Protein AF-A0A7S0UVD9-F1 (afdb_monomer_lite)

Structure (mmCIF, N/CA/C/O backbone):
data_AF-A0A7S0UVD9-F1
#
_entry.id   AF-A0A7S0UVD9-F1
#
loop_
_atom_site.group_PDB
_atom_site.id
_atom_site.type_symbol
_atom_site.label_atom_id
_atom_site.label_alt_id
_atom_site.label_comp_id
_atom_site.label_asym_id
_atom_site.label_entity_id
_atom_site.label_seq_id
_atom_site.pdbx_PDB_ins_code
_atom_site.Cartn_x
_atom_site.Cartn_y
_atom_site.Cartn_z
_atom_site.occupancy
_atom_site.B_iso_or_equiv
_atom_site.auth_seq_id
_atom_site.auth_comp_id
_atom_site.auth_asym_id
_atom_site.auth_atom_id
_atom_site.pdbx_PDB_model_num
ATOM 1 N N . ALA A 1 1 ? -5.650 -18.330 2.574 1.00 91.00 1 ALA A N 1
ATOM 2 C CA . ALA A 1 1 ? -5.291 -16.901 2.465 1.00 91.00 1 ALA A CA 1
ATOM 3 C C . ALA A 1 1 ? -5.110 -16.560 0.996 1.00 91.00 1 ALA A C 1
ATOM 5 O O . ALA A 1 1 ? -4.648 -17.423 0.257 1.00 91.00 1 ALA A O 1
ATOM 6 N N . VAL A 1 2 ? -5.459 -15.346 0.587 1.00 93.94 2 VAL A N 1
ATOM 7 C CA . VAL A 1 2 ? -5.236 -14.827 -0.768 1.00 93.94 2 VAL A CA 1
ATOM 8 C C . VAL A 1 2 ? -4.363 -13.585 -0.653 1.00 93.94 2 VAL A C 1
ATOM 10 O O . VAL A 1 2 ? -4.587 -12.762 0.230 1.00 93.94 2 VAL A O 1
ATOM 13 N N . LEU A 1 3 ? -3.360 -13.473 -1.521 1.00 93.88 3 LEU A N 1
ATOM 14 C CA . LEU A 1 3 ? -2.534 -12.278 -1.660 1.00 93.88 3 LEU A CA 1
ATOM 15 C C . LEU A 1 3 ? -2.757 -11.707 -3.058 1.00 93.88 3 LEU A C 1
ATOM 17 O O . LEU A 1 3 ? -2.472 -12.371 -4.053 1.00 93.88 3 LEU A O 1
ATOM 21 N N . TRP A 1 4 ? -3.272 -10.487 -3.112 1.00 92.00 4 TRP A N 1
ATOM 22 C CA . TRP A 1 4 ? -3.430 -9.695 -4.315 1.00 92.00 4 TRP A CA 1
ATOM 23 C C . TRP A 1 4 ? -2.193 -8.831 -4.545 1.00 92.00 4 TRP A C 1
ATOM 25 O O . TRP A 1 4 ? -1.740 -8.110 -3.651 1.00 92.00 4 TRP A O 1
ATOM 35 N N . LEU A 1 5 ? -1.667 -8.910 -5.764 1.00 90.44 5 LEU A N 1
ATOM 36 C CA . LEU A 1 5 ? -0.548 -8.113 -6.241 1.00 90.44 5 LEU A CA 1
ATOM 37 C C . LEU A 1 5 ? -0.987 -7.404 -7.512 1.00 90.44 5 LEU A C 1
ATOM 39 O O . LEU A 1 5 ? -1.393 -8.060 -8.473 1.00 90.44 5 LEU A O 1
ATOM 43 N N . ASP A 1 6 ? -0.873 -6.080 -7.526 1.00 87.56 6 ASP A N 1
ATOM 44 C CA . ASP A 1 6 ? -1.117 -5.308 -8.738 1.00 87.56 6 ASP A CA 1
ATOM 45 C C . ASP A 1 6 ? -0.198 -5.792 -9.870 1.00 87.56 6 ASP A C 1
ATOM 47 O O . ASP A 1 6 ? 0.966 -6.152 -9.669 1.00 87.56 6 ASP A O 1
ATOM 51 N N . CYS A 1 7 ? -0.709 -5.755 -11.098 1.00 85.81 7 CYS A N 1
ATOM 52 C CA . CYS A 1 7 ? 0.068 -5.988 -12.303 1.00 85.81 7 CYS A CA 1
ATOM 53 C C . CYS A 1 7 ? 1.268 -5.027 -12.403 1.00 85.81 7 CYS A C 1
ATOM 55 O O . CYS A 1 7 ? 2.267 -5.336 -13.044 1.00 85.81 7 CYS A O 1
ATOM 57 N N . GLY A 1 8 ? 1.252 -3.877 -11.739 1.00 86.62 8 GLY A N 1
ATOM 58 C CA . GLY A 1 8 ? 2.419 -3.016 -11.608 1.00 86.62 8 GLY A CA 1
ATOM 59 C C . GLY A 1 8 ? 3.567 -3.606 -10.781 1.00 86.62 8 GLY A C 1
ATOM 60 O O . GLY A 1 8 ? 4.662 -3.050 -10.835 1.00 86.62 8 GLY A O 1
ATOM 61 N N . ALA A 1 9 ? 3.375 -4.699 -10.039 1.00 88.75 9 ALA A N 1
ATOM 62 C CA . ALA A 1 9 ? 4.350 -5.253 -9.100 1.00 88.75 9 ALA A CA 1
ATOM 63 C C . ALA A 1 9 ? 5.194 -6.408 -9.679 1.00 88.75 9 ALA A C 1
ATOM 65 O O . ALA A 1 9 ? 4.782 -7.139 -10.579 1.00 88.75 9 ALA A O 1
ATOM 66 N N . GLU A 1 10 ? 6.408 -6.575 -9.155 1.00 89.38 10 GLU A N 1
ATOM 67 C CA . GLU A 1 10 ? 7.269 -7.742 -9.356 1.00 89.38 10 GLU A CA 1
ATOM 68 C C . GLU A 1 10 ? 7.724 -8.317 -8.018 1.00 89.38 10 GLU A C 1
ATOM 70 O O . GLU A 1 10 ? 8.054 -7.579 -7.087 1.00 89.38 10 GLU A O 1
ATOM 75 N N . LEU A 1 11 ? 7.788 -9.647 -7.943 1.00 91.81 11 LEU A N 1
ATOM 76 C CA . LEU A 1 11 ? 8.362 -10.345 -6.802 1.00 91.81 11 LEU A CA 1
ATOM 77 C C . LEU A 1 11 ? 9.894 -10.307 -6.877 1.00 91.81 11 LEU A C 1
ATOM 79 O O . LEU A 1 11 ? 10.486 -10.598 -7.917 1.00 91.81 11 LEU A O 1
ATOM 83 N N . ARG A 1 12 ? 10.536 -9.929 -5.771 1.00 92.44 12 ARG A N 1
ATOM 84 C CA . ARG A 1 12 ? 11.989 -9.728 -5.653 1.00 92.44 12 ARG A CA 1
ATOM 85 C C . ARG A 1 12 ? 12.632 -10.539 -4.533 1.00 92.44 12 ARG A C 1
ATOM 87 O O . ARG A 1 12 ? 13.853 -10.647 -4.521 1.00 92.44 12 ARG A O 1
ATOM 94 N N . ASN A 1 13 ? 11.853 -11.086 -3.606 1.00 94.38 13 ASN A N 1
ATOM 95 C CA . ASN A 1 13 ? 12.322 -11.985 -2.554 1.00 94.38 13 ASN A CA 1
ATOM 96 C C . ASN A 1 13 ? 11.159 -12.867 -2.059 1.00 94.38 13 ASN A C 1
ATOM 98 O O . ASN A 1 13 ? 10.033 -12.733 -2.532 1.00 94.38 13 ASN A O 1
ATOM 102 N N . SER A 1 14 ? 11.423 -13.774 -1.118 1.00 93.62 14 SER A N 1
ATOM 103 C CA . SER A 1 14 ? 10.407 -14.634 -0.502 1.00 93.62 14 SER A CA 1
ATOM 104 C C . SER A 1 14 ? 9.247 -13.844 0.126 1.00 93.62 14 SER A C 1
ATOM 106 O O . SER A 1 14 ? 9.455 -12.836 0.796 1.00 93.62 14 SER A O 1
ATOM 108 N N . LEU A 1 15 ? 8.021 -14.364 -0.018 1.00 93.31 15 LEU A N 1
ATOM 109 C CA . LEU A 1 15 ? 6.805 -13.836 0.618 1.00 93.31 15 LEU A CA 1
ATOM 110 C C . LEU A 1 15 ? 6.573 -14.372 2.039 1.00 93.31 15 LEU A C 1
ATOM 112 O O . LEU A 1 15 ? 5.499 -14.153 2.598 1.00 93.31 15 LEU A O 1
ATOM 116 N N . ASN A 1 16 ? 7.546 -15.064 2.641 1.00 94.31 16 ASN A N 1
ATOM 117 C CA . ASN A 1 16 ? 7.387 -15.668 3.969 1.00 94.31 16 ASN A CA 1
ATOM 118 C C . ASN A 1 16 ? 6.907 -14.657 5.018 1.00 94.31 16 ASN A C 1
ATOM 120 O O . ASN A 1 16 ? 5.992 -14.962 5.771 1.00 94.31 16 ASN A O 1
ATOM 124 N N . ARG A 1 17 ? 7.427 -13.422 5.008 1.00 91.38 17 ARG A N 1
ATOM 125 C CA . ARG A 1 17 ? 6.992 -12.383 5.953 1.00 91.38 17 ARG A CA 1
ATOM 126 C C . ARG A 1 17 ? 5.522 -11.991 5.766 1.00 91.38 17 ARG A C 1
ATOM 128 O O . ARG A 1 17 ? 4.796 -11.868 6.746 1.00 91.38 17 ARG A O 1
ATOM 135 N N . ALA A 1 18 ? 5.071 -11.828 4.520 1.00 91.94 18 ALA A N 1
ATOM 136 C CA . ALA A 1 18 ? 3.665 -11.548 4.223 1.00 91.94 18 ALA A CA 1
ATOM 137 C C . ALA A 1 18 ? 2.767 -12.730 4.621 1.00 91.94 18 ALA A C 1
ATOM 139 O O . ALA A 1 18 ? 1.697 -12.526 5.187 1.00 91.94 18 ALA A O 1
ATOM 140 N N . ARG A 1 19 ? 3.229 -13.967 4.392 1.00 94.12 19 ARG A N 1
ATOM 141 C CA . ARG A 1 19 ? 2.539 -15.186 4.831 1.00 94.12 19 ARG A CA 1
ATOM 142 C C . ARG A 1 19 ? 2.385 -15.231 6.352 1.00 94.12 19 ARG A C 1
ATOM 144 O O . ARG A 1 19 ? 1.276 -15.472 6.812 1.00 94.12 19 ARG A O 1
ATOM 151 N N . THR A 1 20 ? 3.449 -14.968 7.110 1.00 93.88 20 THR A N 1
ATOM 152 C CA . THR A 1 20 ? 3.398 -14.942 8.578 1.00 93.88 20 THR A CA 1
ATOM 153 C C . THR A 1 20 ? 2.405 -13.898 9.076 1.00 93.88 20 THR A C 1
ATOM 155 O O . THR A 1 20 ? 1.579 -14.214 9.921 1.00 93.88 20 THR A O 1
ATOM 158 N N . ILE A 1 21 ? 2.418 -12.684 8.513 1.00 93.19 21 ILE A N 1
ATOM 159 C CA . ILE A 1 21 ? 1.458 -11.633 8.887 1.00 93.19 21 ILE A CA 1
ATOM 160 C C . ILE A 1 21 ? 0.026 -12.045 8.562 1.00 93.19 21 ILE A C 1
ATOM 162 O O . ILE A 1 21 ? -0.862 -11.866 9.384 1.00 93.19 21 ILE A O 1
ATOM 166 N N . LEU A 1 22 ? -0.214 -12.641 7.394 1.00 94.81 22 LEU A N 1
ATOM 167 C CA . LEU A 1 22 ? -1.539 -13.156 7.062 1.00 94.81 22 LEU A CA 1
ATOM 168 C C . LEU A 1 22 ? -2.001 -14.215 8.063 1.00 94.81 22 LEU A C 1
ATOM 170 O O . LEU A 1 22 ? -3.152 -14.186 8.480 1.00 94.81 22 LEU A O 1
ATOM 174 N N . GLN A 1 23 ? -1.118 -15.128 8.465 1.00 94.94 23 GLN A N 1
ATOM 175 C CA . GLN A 1 23 ? -1.442 -16.179 9.429 1.00 94.94 23 GLN A CA 1
ATOM 176 C C . GLN A 1 23 ? -1.754 -15.628 10.824 1.00 94.94 23 GLN A C 1
ATOM 178 O O . GLN A 1 23 ? -2.626 -16.172 11.493 1.00 94.94 23 GLN A O 1
ATOM 183 N N . THR A 1 24 ? -1.074 -14.564 11.257 1.00 93.56 24 THR A N 1
ATOM 184 C CA . THR A 1 24 ? -1.234 -14.013 12.612 1.00 93.56 24 THR A CA 1
ATOM 185 C C . THR A 1 24 ? -2.287 -12.912 12.704 1.00 93.56 24 THR A C 1
ATOM 187 O O . THR A 1 24 ? -2.996 -12.831 13.700 1.00 93.56 24 THR A O 1
ATOM 190 N N . GLN A 1 25 ? -2.407 -12.066 11.682 1.00 93.25 25 GLN A N 1
ATOM 191 C CA . GLN A 1 25 ? -3.257 -10.868 11.691 1.00 93.25 25 GLN A CA 1
ATOM 192 C C . GLN A 1 25 ? -4.467 -10.981 10.756 1.00 93.25 25 GLN A C 1
ATOM 194 O O . GLN A 1 25 ? -5.356 -10.134 10.783 1.00 93.25 25 GLN A O 1
ATOM 199 N N . GLY A 1 26 ? -4.518 -12.001 9.896 1.00 94.75 26 GLY A N 1
ATOM 200 C CA . GLY A 1 26 ? -5.620 -12.207 8.956 1.00 94.75 26 GLY A CA 1
ATOM 201 C C . GLY A 1 26 ? -5.644 -11.242 7.764 1.00 94.75 26 GLY A C 1
ATOM 202 O O . GLY A 1 26 ? -6.487 -11.423 6.879 1.00 94.75 26 GLY A O 1
ATOM 203 N N . HIS A 1 27 ? -4.740 -10.255 7.723 1.00 95.88 27 HIS A N 1
ATOM 204 C CA . HIS A 1 27 ? -4.610 -9.271 6.649 1.00 95.88 27 HIS A CA 1
ATOM 205 C C . HIS A 1 27 ? -3.188 -8.698 6.541 1.00 95.88 27 HIS A C 1
ATOM 207 O O . HIS A 1 27 ? -2.466 -8.630 7.531 1.00 95.88 27 HIS A O 1
ATOM 213 N N . VAL A 1 28 ? -2.771 -8.298 5.335 1.00 94.62 28 VAL A N 1
ATOM 214 C CA . VAL A 1 28 ? -1.490 -7.616 5.087 1.00 94.62 28 VAL A CA 1
ATOM 215 C C . VAL A 1 28 ? -1.640 -6.549 4.008 1.00 94.62 28 VAL A C 1
ATOM 217 O O . VAL A 1 28 ? -2.266 -6.783 2.978 1.00 94.62 28 VAL A O 1
ATOM 220 N N . SER A 1 29 ? -1.007 -5.400 4.230 1.00 93.69 29 SER A N 1
ATOM 221 C CA . SER A 1 29 ? -0.913 -4.288 3.286 1.00 93.69 29 SER A CA 1
ATOM 222 C C . SER A 1 29 ? 0.429 -3.563 3.474 1.00 93.69 29 SER A C 1
ATOM 224 O O . SER A 1 29 ? 1.183 -3.882 4.397 1.00 93.69 29 SER A O 1
ATOM 226 N N . SER A 1 30 ? 0.763 -2.597 2.618 1.00 91.25 30 SER A N 1
ATOM 227 C CA . SER A 1 30 ? 1.967 -1.763 2.764 1.00 91.25 30 SER A CA 1
ATOM 228 C C . SER A 1 30 ? 1.654 -0.276 2.732 1.00 91.25 30 SER A C 1
ATOM 230 O O . SER A 1 30 ? 0.858 0.159 1.916 1.00 91.25 30 SER A O 1
ATOM 232 N N . ILE A 1 31 ? 2.356 0.512 3.534 1.00 90.31 31 ILE A N 1
ATOM 233 C CA . ILE A 1 31 ? 2.296 1.973 3.556 1.00 90.31 31 ILE A CA 1
ATOM 234 C C . ILE A 1 31 ? 2.742 2.565 2.209 1.00 90.31 31 ILE A C 1
ATOM 236 O O . ILE A 1 31 ? 3.729 2.129 1.612 1.00 90.31 31 ILE A O 1
ATOM 240 N N . GLN A 1 32 ? 2.050 3.611 1.772 1.00 84.50 32 GLN A N 1
ATOM 241 C CA . GLN A 1 32 ? 2.508 4.591 0.793 1.00 84.50 32 GLN A CA 1
ATOM 242 C C . GLN A 1 32 ? 2.854 5.908 1.492 1.00 84.50 32 GLN A C 1
ATOM 244 O O . GLN A 1 32 ? 2.441 6.169 2.613 1.00 84.50 32 GLN A O 1
ATOM 249 N N . SER A 1 33 ? 3.642 6.750 0.829 1.00 80.31 33 SER A N 1
ATOM 250 C CA . SER A 1 33 ? 4.186 7.978 1.422 1.00 80.31 33 SER A CA 1
ATOM 251 C C . SER A 1 33 ? 3.171 9.101 1.663 1.00 80.31 33 SER A C 1
ATOM 253 O O . SER A 1 33 ? 3.553 10.107 2.247 1.00 80.31 33 SER A O 1
ATOM 255 N N . LEU A 1 34 ? 1.942 8.975 1.162 1.00 88.31 34 LEU A N 1
ATOM 256 C CA . LEU A 1 34 ? 0.892 9.990 1.294 1.00 88.31 34 LEU A CA 1
ATOM 257 C C . LEU A 1 34 ? 0.014 9.694 2.511 1.00 88.31 34 LEU A C 1
ATOM 259 O O . LEU A 1 34 ? -0.087 8.538 2.925 1.00 88.31 34 LEU A O 1
ATOM 263 N N . ALA A 1 35 ? -0.621 10.718 3.068 1.00 92.31 35 ALA A N 1
ATOM 264 C CA . ALA A 1 35 ? -1.629 10.573 4.107 1.00 92.31 35 ALA A CA 1
ATOM 265 C C . ALA A 1 35 ? -3.030 10.427 3.494 1.00 92.31 35 ALA A C 1
ATOM 267 O O . ALA A 1 35 ? -3.295 10.914 2.395 1.00 92.31 35 ALA A O 1
ATOM 268 N N . VAL A 1 36 ? -3.955 9.779 4.206 1.00 92.56 36 VAL A N 1
ATOM 269 C CA . VAL A 1 36 ? -5.341 9.576 3.734 1.00 92.56 36 VAL A CA 1
ATOM 270 C C . VAL A 1 36 ? -6.025 10.908 3.383 1.00 92.56 36 VAL A C 1
ATOM 272 O O . VAL A 1 36 ? -6.760 10.987 2.396 1.00 92.56 36 VAL A O 1
ATOM 275 N N . GLY A 1 37 ? -5.750 11.957 4.163 1.00 91.94 37 GLY A N 1
ATOM 276 C CA . GLY A 1 37 ? -6.299 13.302 3.994 1.00 91.94 37 GLY A CA 1
ATOM 277 C C . GLY A 1 37 ? -5.701 14.116 2.844 1.00 91.94 37 GLY A C 1
ATOM 278 O O . GLY A 1 37 ? -6.301 15.116 2.459 1.00 91.94 37 GLY A O 1
ATOM 279 N N . ASP A 1 38 ? -4.585 13.684 2.244 1.00 90.69 38 ASP A N 1
ATOM 280 C CA . ASP A 1 38 ? -3.948 14.399 1.123 1.00 90.69 38 ASP A CA 1
ATOM 281 C C . ASP A 1 38 ? -4.800 14.362 -0.160 1.00 90.69 38 ASP A C 1
ATOM 283 O O . ASP A 1 38 ? -4.520 15.063 -1.135 1.00 90.69 38 ASP A O 1
ATOM 287 N N . HIS A 1 39 ? -5.857 13.544 -0.171 1.00 87.44 39 HIS A N 1
ATOM 288 C CA . HIS A 1 39 ? -6.761 13.373 -1.299 1.00 87.44 39 HIS A CA 1
ATOM 289 C C . HIS A 1 39 ? -8.141 13.961 -0.969 1.00 87.44 39 HIS A C 1
ATOM 291 O O . HIS A 1 39 ? -8.927 13.325 -0.261 1.00 87.44 39 HIS A O 1
ATOM 297 N N . PRO A 1 40 ? -8.497 15.143 -1.511 1.00 87.19 40 PRO A N 1
ATOM 298 C CA . PRO A 1 40 ? -9.730 15.847 -1.140 1.00 87.19 40 PRO A CA 1
ATOM 299 C C . PRO A 1 40 ? -10.999 15.041 -1.458 1.00 87.19 40 PRO A C 1
ATOM 301 O O . PRO A 1 40 ? -12.012 15.143 -0.764 1.00 87.19 40 PRO A O 1
ATOM 304 N N . PHE A 1 41 ? -10.938 14.181 -2.476 1.00 89.12 41 PHE A N 1
ATOM 305 C CA . PHE A 1 41 ? -12.038 13.296 -2.849 1.00 89.12 41 PHE A CA 1
ATOM 306 C C . PHE A 1 41 ? -12.279 12.164 -1.846 1.00 89.12 41 PHE A C 1
ATOM 308 O O . PHE A 1 41 ? -13.404 11.674 -1.754 1.00 89.12 41 PHE A O 1
ATOM 315 N N . THR A 1 42 ? -11.274 11.793 -1.046 1.00 91.69 42 THR A N 1
ATOM 316 C CA . THR A 1 42 ? -11.442 10.804 0.023 1.00 91.69 42 THR A CA 1
ATOM 317 C C . THR A 1 42 ? -12.413 11.321 1.078 1.00 91.69 42 THR A C 1
ATOM 319 O O . THR A 1 42 ? -13.388 10.635 1.377 1.00 91.69 42 THR A O 1
ATOM 322 N N . LYS A 1 43 ? -12.209 12.550 1.577 1.00 92.69 43 LYS A N 1
ATOM 323 C CA . LYS A 1 43 ? -13.126 13.169 2.547 1.00 92.69 43 LYS A CA 1
ATOM 324 C C . LYS A 1 43 ? -14.521 13.347 1.956 1.00 92.69 43 LYS A C 1
ATOM 326 O O . LYS A 1 43 ? -15.510 13.000 2.582 1.00 92.69 43 LYS A O 1
ATOM 331 N N . LYS A 1 44 ? -14.597 13.877 0.732 1.00 91.44 44 LYS A N 1
ATOM 332 C CA . LYS A 1 44 ? -15.873 14.264 0.119 1.00 91.44 44 LYS A CA 1
ATOM 333 C C . LYS A 1 44 ? -16.760 13.077 -0.266 1.00 91.44 44 LYS A C 1
ATOM 335 O O . LYS A 1 44 ? -17.976 13.187 -0.166 1.00 91.44 44 LYS A O 1
ATOM 340 N N . TYR A 1 45 ? -16.174 11.982 -0.750 1.00 90.94 45 TYR A N 1
ATOM 341 C CA . TYR A 1 45 ? -16.942 10.890 -1.358 1.00 90.94 45 TYR A CA 1
ATOM 342 C C . TYR A 1 45 ? -16.728 9.540 -0.675 1.00 90.94 45 TYR A C 1
ATOM 344 O O . TYR A 1 45 ? -17.685 8.790 -0.515 1.00 90.94 45 TYR A O 1
ATOM 352 N N . MET A 1 46 ? -15.500 9.221 -0.262 1.00 92.81 46 MET A N 1
ATOM 353 C CA . MET A 1 46 ? -15.178 7.882 0.246 1.00 92.81 46 MET A CA 1
ATOM 354 C C . MET A 1 46 ? -15.543 7.723 1.726 1.00 92.81 46 MET A C 1
ATOM 356 O O . MET A 1 46 ? -16.151 6.723 2.087 1.00 92.81 46 MET A O 1
ATOM 360 N N . ALA A 1 47 ? -15.236 8.709 2.575 1.00 95.06 47 ALA A N 1
ATOM 361 C CA . ALA A 1 47 ? -15.596 8.669 3.995 1.00 95.06 47 ALA A CA 1
ATOM 362 C C . ALA A 1 47 ? -17.121 8.558 4.225 1.00 95.06 47 ALA A C 1
ATOM 364 O O . ALA A 1 47 ? -17.532 7.627 4.923 1.00 95.06 47 ALA A O 1
ATOM 365 N N . PRO A 1 48 ? -17.979 9.368 3.565 1.00 94.75 48 PRO A N 1
ATOM 366 C CA . PRO A 1 48 ? -19.430 9.206 3.664 1.00 94.75 48 PRO A CA 1
ATOM 367 C C . PRO A 1 48 ? -19.921 7.840 3.175 1.00 94.75 48 PRO A C 1
ATOM 369 O O . PRO A 1 48 ? -20.828 7.262 3.771 1.00 94.75 48 PRO A O 1
ATOM 372 N N . PHE A 1 49 ? -19.304 7.287 2.123 1.00 93.62 49 PHE A N 1
ATOM 373 C CA . PHE A 1 49 ? -19.681 5.982 1.575 1.00 93.62 49 PHE A CA 1
ATOM 374 C C . PHE A 1 49 ? -19.519 4.840 2.590 1.00 93.62 49 PHE A C 1
ATOM 376 O O . PHE A 1 49 ? -20.359 3.935 2.647 1.00 93.62 49 PHE A O 1
ATOM 383 N N . VAL A 1 50 ? -18.458 4.887 3.401 1.00 95.44 50 VAL A N 1
ATOM 384 C CA . VAL A 1 50 ? -18.208 3.923 4.486 1.00 95.44 50 VAL A CA 1
ATOM 385 C C . VAL A 1 50 ? -18.719 4.397 5.848 1.00 95.44 50 VAL A C 1
ATOM 387 O O . VAL A 1 50 ? -18.409 3.784 6.864 1.00 95.44 50 VAL A O 1
ATOM 390 N N . LYS A 1 51 ? -19.540 5.455 5.877 1.00 96.81 51 LYS A N 1
ATOM 391 C CA . LYS A 1 51 ? -20.174 5.995 7.091 1.00 96.81 51 LYS A CA 1
ATOM 392 C C . LYS A 1 51 ? -19.175 6.444 8.168 1.00 96.81 51 LYS A C 1
ATOM 394 O O . LYS A 1 51 ? -19.462 6.340 9.356 1.00 96.81 51 LYS A O 1
ATOM 399 N N . ILE A 1 52 ? -18.018 6.952 7.751 1.00 97.31 52 ILE A N 1
ATOM 400 C CA . ILE A 1 52 ? -17.069 7.626 8.641 1.00 97.31 52 ILE A CA 1
ATOM 401 C C . ILE A 1 52 ? -17.506 9.086 8.779 1.00 97.31 52 ILE A C 1
ATOM 403 O O . ILE A 1 52 ? -17.645 9.785 7.773 1.00 97.31 52 ILE A O 1
ATOM 407 N N . ASP A 1 53 ? -17.739 9.527 10.015 1.00 97.56 53 ASP A N 1
ATOM 408 C CA . ASP A 1 53 ? -18.066 10.921 10.320 1.00 97.56 53 ASP A CA 1
ATOM 409 C C . ASP A 1 53 ? -16.836 11.843 10.231 1.00 97.56 53 ASP A C 1
ATOM 411 O O . ASP A 1 53 ? -15.697 11.392 10.093 1.00 97.56 53 ASP A O 1
ATOM 415 N N . ASP A 1 54 ? -17.063 13.156 10.291 1.00 97.06 54 ASP A N 1
ATOM 416 C CA . ASP A 1 54 ? -15.989 14.144 10.165 1.00 97.06 54 ASP A CA 1
ATOM 417 C C . ASP A 1 54 ? -14.953 14.040 11.291 1.00 97.06 54 ASP A C 1
ATOM 419 O O . ASP A 1 54 ? -13.760 14.199 11.037 1.00 97.06 54 ASP A O 1
ATOM 423 N N . GLN A 1 55 ? -15.372 13.756 12.526 1.00 97.56 55 GLN A N 1
ATOM 424 C CA . GLN A 1 55 ? -14.459 13.677 13.667 1.00 97.56 55 GLN A CA 1
ATOM 425 C C . GLN A 1 55 ? -13.504 12.487 13.518 1.00 97.56 55 GLN A C 1
ATOM 427 O O . GLN A 1 55 ? -12.290 12.618 13.700 1.00 97.56 55 GLN A O 1
ATOM 432 N N . GLU A 1 56 ? -14.050 11.334 13.150 1.00 97.62 56 GLU A N 1
ATOM 433 C CA . GLU A 1 56 ? -13.301 10.118 12.875 1.00 97.62 56 GLU A CA 1
ATOM 434 C C . GLU A 1 56 ? -12.432 10.274 11.622 1.00 97.62 56 GLU A C 1
ATOM 436 O O . GLU A 1 56 ? -11.275 9.840 11.602 1.00 97.62 56 GLU A O 1
ATOM 441 N N . PHE A 1 57 ? -12.933 10.960 10.591 1.00 97.50 57 PHE A N 1
ATOM 442 C CA . PHE A 1 57 ? -12.130 11.271 9.417 1.00 97.50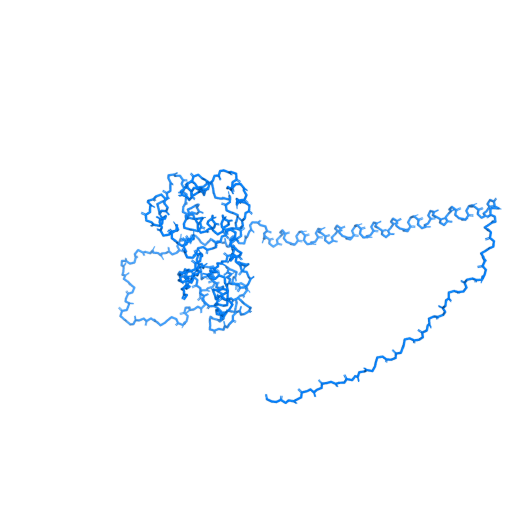 57 PHE A CA 1
ATOM 443 C C . PHE A 1 57 ? -10.911 12.117 9.782 1.00 97.50 57 PHE A C 1
ATOM 445 O O . PHE A 1 57 ? -9.813 11.774 9.361 1.00 97.50 57 PHE A O 1
ATOM 452 N N . GLU A 1 58 ? -11.049 13.175 10.586 1.00 97.38 58 GLU A N 1
ATOM 453 C CA . GLU A 1 58 ? -9.909 14.013 10.991 1.00 97.38 58 GLU A CA 1
ATOM 454 C C . GLU A 1 58 ? -8.849 13.229 11.785 1.00 97.38 58 GLU A C 1
ATOM 456 O O . GLU A 1 58 ? -7.647 13.506 11.675 1.00 97.38 58 GLU A O 1
ATOM 461 N N . ARG A 1 59 ? -9.263 12.202 12.542 1.00 96.75 59 ARG A N 1
ATOM 462 C CA . ARG A 1 59 ? -8.340 11.258 13.193 1.00 96.75 59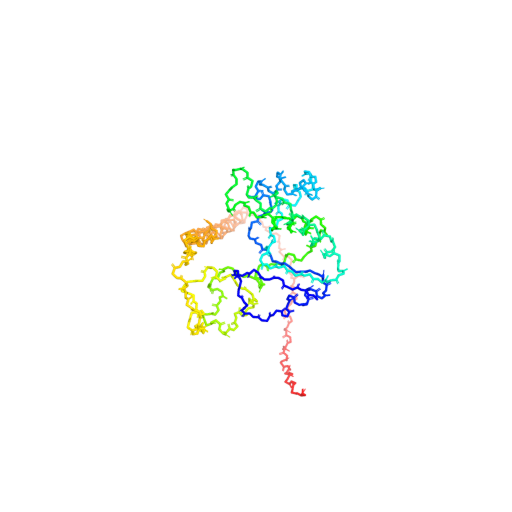 ARG A CA 1
ATOM 463 C C . ARG A 1 59 ? -7.572 10.432 12.159 1.00 96.75 59 ARG A C 1
ATOM 465 O O . ARG A 1 59 ? -6.351 10.310 12.259 1.00 96.75 59 ARG A O 1
ATOM 472 N N . ILE A 1 60 ? -8.272 9.875 11.171 1.00 96.69 60 ILE A N 1
ATOM 473 C CA . ILE A 1 60 ? -7.701 8.990 10.143 1.00 96.69 60 ILE A CA 1
ATOM 474 C C . ILE A 1 60 ? -6.919 9.767 9.074 1.00 96.69 60 ILE A C 1
ATOM 476 O O . ILE A 1 60 ? -5.971 9.237 8.501 1.00 96.69 60 ILE A O 1
ATOM 480 N N . ALA A 1 61 ? -7.267 11.024 8.807 1.00 96.06 61 ALA A N 1
ATOM 481 C CA . ALA A 1 61 ? -6.721 11.835 7.722 1.00 96.06 61 ALA A CA 1
ATOM 482 C C . ALA A 1 61 ? -5.194 11.974 7.793 1.00 96.06 61 ALA A C 1
ATOM 484 O O . ALA A 1 61 ? -4.534 12.064 6.760 1.00 96.06 61 ALA A O 1
ATOM 485 N N . LYS A 1 62 ? -4.633 11.947 9.008 1.00 94.56 62 LYS A N 1
ATOM 486 C CA . LYS A 1 62 ? -3.188 12.031 9.271 1.00 94.56 62 LYS A CA 1
ATOM 487 C C . LYS A 1 62 ? -2.467 10.686 9.149 1.00 94.56 62 LYS A C 1
ATOM 489 O O . LYS A 1 62 ? -1.238 10.651 9.149 1.00 94.56 62 LYS A O 1
ATOM 494 N N . SER A 1 63 ? -3.207 9.585 9.066 1.00 94.56 63 SER A N 1
ATOM 495 C CA . SER A 1 63 ? -2.643 8.248 8.921 1.00 94.56 63 SER A CA 1
ATOM 496 C C . SER A 1 63 ? -2.111 8.017 7.506 1.00 94.56 63 SER A C 1
ATOM 498 O O . SER A 1 63 ? -2.635 8.584 6.542 1.00 94.56 63 SER A O 1
ATOM 500 N N . PRO A 1 64 ? -1.089 7.160 7.344 1.00 92.81 64 PRO A N 1
ATOM 501 C CA . PRO A 1 64 ? -0.559 6.836 6.028 1.00 92.81 64 PRO A CA 1
ATOM 502 C C . PRO A 1 64 ? -1.589 6.100 5.169 1.00 92.81 64 PRO A C 1
ATOM 504 O O . PRO A 1 64 ? -2.334 5.246 5.655 1.00 92.81 64 PRO A O 1
ATOM 507 N N . LEU A 1 65 ? -1.570 6.364 3.868 1.00 91.88 65 LEU A N 1
ATOM 508 C CA . LEU A 1 65 ? -2.282 5.566 2.881 1.00 91.88 65 LEU A CA 1
ATOM 509 C C . LEU A 1 65 ? -1.679 4.168 2.792 1.00 91.88 65 LEU A C 1
ATOM 511 O O . LEU A 1 65 ? -0.464 3.983 2.811 1.00 91.88 65 LEU A O 1
ATOM 515 N N . CYS A 1 66 ? -2.542 3.179 2.638 1.00 92.00 66 CYS A N 1
ATOM 516 C CA . CYS A 1 66 ? -2.177 1.786 2.471 1.00 92.00 66 CYS A CA 1
ATOM 517 C C . CYS A 1 66 ? -2.307 1.421 0.988 1.00 92.00 66 CYS A C 1
ATOM 519 O O . CYS A 1 66 ? -3.332 1.681 0.375 1.00 92.00 66 CYS A O 1
ATOM 521 N N . ALA A 1 67 ? -1.263 0.862 0.384 1.00 87.06 67 ALA A N 1
ATOM 522 C CA . ALA A 1 67 ? -1.154 0.608 -1.047 1.00 87.06 67 ALA A CA 1
ATOM 523 C C . ALA A 1 67 ? -2.179 -0.426 -1.525 1.00 87.06 67 ALA A C 1
ATOM 525 O O . ALA A 1 67 ? -2.085 -1.594 -1.158 1.00 87.06 67 ALA A O 1
ATOM 526 N N . GLY A 1 68 ? -3.074 -0.052 -2.441 1.00 84.31 68 GLY A N 1
ATOM 527 C CA . GLY A 1 68 ? -4.043 -0.989 -3.029 1.00 84.31 68 GLY A CA 1
ATOM 528 C C . GLY A 1 68 ? -3.369 -2.099 -3.845 1.00 84.31 68 GLY A C 1
ATOM 529 O O . GLY A 1 68 ? -3.881 -3.207 -3.957 1.00 84.31 68 GLY A O 1
ATOM 530 N N . GLY A 1 69 ? -2.157 -1.840 -4.348 1.00 83.50 69 GLY A N 1
ATOM 531 C CA . GLY A 1 69 ? -1.399 -2.809 -5.139 1.00 83.50 69 GLY A CA 1
ATOM 532 C C . GLY A 1 69 ? -0.763 -3.963 -4.360 1.00 83.50 69 GLY A C 1
ATOM 533 O O . GLY A 1 69 ? -0.173 -4.847 -4.982 1.00 83.50 69 GLY A O 1
ATOM 534 N N . LEU A 1 70 ? -0.867 -3.969 -3.030 1.00 89.44 70 LEU A N 1
ATOM 535 C CA . LEU A 1 70 ? -0.495 -5.094 -2.180 1.00 89.44 70 LEU A CA 1
ATOM 536 C C . LEU A 1 70 ? -1.538 -5.232 -1.076 1.00 89.44 70 LEU A C 1
ATOM 538 O O . LEU A 1 70 ? -1.510 -4.486 -0.102 1.00 89.44 70 LEU A O 1
ATOM 542 N N . GLN A 1 71 ? -2.431 -6.200 -1.229 1.00 93.44 71 GLN A N 1
ATOM 543 C CA . GLN A 1 71 ? -3.483 -6.490 -0.259 1.00 93.44 71 GLN A CA 1
ATOM 544 C C . GLN A 1 71 ? -3.560 -7.995 -0.066 1.00 93.44 71 GLN A C 1
ATOM 546 O O . GLN A 1 71 ? -3.475 -8.747 -1.032 1.00 93.44 71 GLN A O 1
ATOM 551 N N . GLY A 1 72 ? -3.729 -8.480 1.154 1.00 95.25 72 GLY A N 1
ATOM 552 C CA . GLY A 1 72 ? -3.936 -9.905 1.377 1.00 95.25 72 GLY A CA 1
ATOM 553 C C . GLY A 1 72 ? -4.907 -10.155 2.504 1.00 95.25 72 GLY A C 1
ATOM 554 O O . GLY A 1 72 ? -4.856 -9.459 3.506 1.00 95.25 72 GLY A O 1
ATOM 555 N N . PHE A 1 73 ? -5.739 -11.182 2.361 1.00 96.62 73 PHE A N 1
ATOM 556 C CA . PHE A 1 73 ? -6.797 -11.517 3.310 1.00 96.62 73 PHE A CA 1
ATOM 557 C C . PHE A 1 73 ? -6.845 -13.020 3.592 1.00 96.62 73 PHE A C 1
ATOM 559 O O . PHE A 1 73 ? -6.584 -13.869 2.728 1.00 96.62 73 PHE A O 1
ATOM 566 N N . VAL A 1 74 ? -7.197 -13.373 4.824 1.00 97.31 74 VAL A N 1
ATOM 567 C CA . VAL A 1 74 ? -7.546 -14.741 5.215 1.00 97.31 74 VAL A CA 1
ATOM 568 C C . VAL A 1 74 ? -9.060 -14.879 5.249 1.00 97.31 74 VAL A C 1
ATOM 570 O O . VAL A 1 74 ? -9.732 -14.127 5.945 1.00 97.31 74 VAL A O 1
ATOM 573 N N . LYS A 1 75 ? -9.584 -15.872 4.527 1.00 96.56 75 LYS A N 1
ATOM 574 C CA . LYS A 1 75 ? -11.012 -16.192 4.527 1.00 96.56 75 LYS A CA 1
ATOM 575 C C . LYS A 1 75 ? -11.511 -16.461 5.951 1.00 96.56 75 LYS A C 1
ATOM 577 O O . LYS A 1 75 ? -10.886 -17.220 6.687 1.00 96.56 75 LYS A O 1
ATOM 582 N N . GLY A 1 76 ? -12.634 -15.861 6.310 1.00 96.19 76 GLY A N 1
ATOM 583 C CA . GLY A 1 76 ? -13.268 -15.891 7.622 1.00 96.19 76 GLY A CA 1
ATOM 584 C C . GLY A 1 76 ? -12.731 -14.866 8.626 1.00 96.19 76 GLY A C 1
ATOM 585 O O . GLY A 1 76 ? -13.340 -14.724 9.690 1.00 96.19 76 GLY A O 1
ATOM 586 N N . SER A 1 77 ? -11.636 -14.156 8.326 1.00 96.56 77 SER A N 1
ATOM 587 C CA . SER A 1 77 ? -11.019 -13.216 9.270 1.00 96.56 77 SER A CA 1
ATOM 588 C C . SER A 1 77 ? -11.861 -11.954 9.467 1.00 96.56 77 SER A C 1
ATOM 590 O O . SER A 1 77 ? -12.667 -11.574 8.615 1.00 96.56 77 SER A O 1
ATOM 592 N N . SER A 1 78 ? -11.651 -11.258 10.588 1.00 96.44 78 SER A N 1
ATOM 593 C CA . SER A 1 78 ? -12.289 -9.958 10.828 1.00 96.44 78 SER A CA 1
ATOM 594 C C . SER A 1 78 ? -11.920 -8.942 9.750 1.00 96.44 78 SER A C 1
ATOM 596 O O . SER A 1 78 ? -12.768 -8.163 9.340 1.00 96.44 78 SER A O 1
ATOM 598 N N . ALA A 1 79 ? -10.686 -8.979 9.244 1.00 95.38 79 ALA A N 1
ATOM 599 C CA . ALA A 1 79 ? -10.249 -8.075 8.188 1.00 95.38 79 ALA A CA 1
ATOM 600 C C . ALA A 1 79 ? -10.972 -8.335 6.859 1.00 95.38 79 ALA A C 1
ATOM 602 O O . ALA A 1 79 ? -11.355 -7.388 6.182 1.00 95.38 79 ALA A O 1
ATOM 603 N N . GLU A 1 80 ? -11.215 -9.596 6.488 1.00 96.06 80 GLU A N 1
ATOM 604 C CA . GLU A 1 80 ? -12.043 -9.899 5.312 1.00 96.06 80 GLU A CA 1
ATOM 605 C C . GLU A 1 80 ? -13.454 -9.312 5.483 1.00 96.06 80 GLU A C 1
ATOM 607 O O . GLU A 1 80 ? -13.954 -8.608 4.608 1.00 96.06 80 GLU A O 1
ATOM 612 N N . LYS A 1 81 ? -14.071 -9.546 6.646 1.00 96.31 81 LYS A N 1
ATOM 613 C CA . LYS A 1 81 ? -15.453 -9.129 6.911 1.00 96.31 81 LYS A CA 1
ATOM 614 C C . LYS A 1 81 ? -15.628 -7.616 6.995 1.00 96.31 81 LYS A C 1
ATOM 616 O O . LYS A 1 81 ? -16.626 -7.108 6.498 1.00 96.31 81 LYS A O 1
ATOM 621 N N . LEU A 1 82 ? -14.691 -6.930 7.647 1.00 96.38 82 LEU A N 1
ATOM 622 C CA . LEU A 1 82 ? -14.785 -5.504 7.962 1.00 96.38 82 LEU A CA 1
ATOM 623 C C . LEU A 1 82 ? -14.145 -4.610 6.897 1.00 96.38 82 LEU A C 1
ATOM 625 O O . LEU A 1 82 ? -14.560 -3.473 6.746 1.00 96.38 82 LEU A O 1
ATOM 629 N N . ILE A 1 83 ? -13.138 -5.093 6.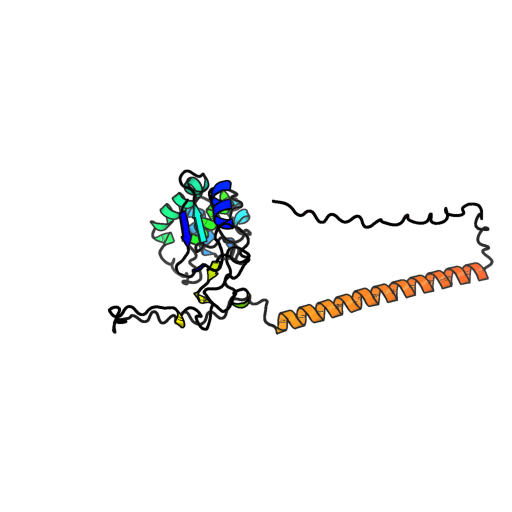161 1.00 95.38 83 ILE A N 1
ATOM 630 C CA . ILE A 1 83 ? -12.437 -4.290 5.147 1.00 95.38 83 ILE A CA 1
ATOM 631 C C . ILE A 1 83 ? -12.830 -4.753 3.748 1.00 95.38 83 ILE A C 1
ATOM 633 O O . ILE A 1 83 ? -13.360 -3.965 2.967 1.00 95.38 83 ILE A O 1
ATOM 637 N N . LEU A 1 84 ? -12.566 -6.022 3.409 1.00 94.44 84 LEU A N 1
ATOM 638 C CA . LEU A 1 84 ? -12.694 -6.485 2.024 1.00 94.44 84 LEU A CA 1
ATOM 639 C C . LEU A 1 84 ? -14.138 -6.391 1.522 1.00 94.44 84 LEU A C 1
ATOM 641 O O . LEU A 1 84 ? -14.348 -5.951 0.397 1.00 94.44 84 LEU A O 1
ATOM 645 N N . ASN A 1 85 ? -15.127 -6.737 2.347 1.00 94.12 85 ASN A N 1
ATOM 646 C CA . ASN A 1 85 ? -16.535 -6.639 1.954 1.00 94.12 85 ASN A CA 1
ATOM 647 C C . ASN A 1 85 ? -16.960 -5.204 1.611 1.00 94.12 85 ASN A C 1
ATOM 649 O O . ASN A 1 85 ? -17.645 -4.998 0.611 1.00 94.12 85 ASN A O 1
ATOM 653 N N . GLU A 1 86 ? -16.525 -4.210 2.389 1.00 94.25 86 GLU A N 1
ATOM 654 C CA . GLU A 1 86 ? -16.840 -2.802 2.117 1.00 94.25 86 GLU A CA 1
ATOM 655 C C . GLU A 1 86 ? -16.140 -2.295 0.855 1.00 94.25 86 GLU A C 1
ATOM 657 O O . GLU A 1 86 ? -16.729 -1.560 0.061 1.00 94.25 86 GLU A O 1
ATOM 662 N N . VAL A 1 87 ? -14.906 -2.743 0.617 1.00 93.25 87 VAL A N 1
ATOM 663 C CA . VAL A 1 87 ? -14.180 -2.412 -0.613 1.00 93.25 87 VAL A CA 1
ATOM 664 C C . VAL A 1 87 ? -14.853 -3.043 -1.828 1.00 93.25 87 VAL A C 1
ATOM 666 O O . VAL A 1 87 ? -15.039 -2.365 -2.835 1.00 93.25 87 VAL A O 1
ATOM 669 N N . VAL A 1 88 ? -15.265 -4.311 -1.735 1.00 93.38 88 VAL A N 1
ATOM 670 C CA . VAL A 1 88 ? -16.017 -4.987 -2.800 1.00 93.38 88 VAL A CA 1
ATOM 671 C C . VAL A 1 88 ? -17.332 -4.257 -3.054 1.00 93.38 88 VAL A C 1
ATOM 673 O O . VAL A 1 88 ? -17.644 -3.978 -4.209 1.00 93.38 88 VAL A O 1
ATOM 676 N N . ARG A 1 89 ? -18.061 -3.862 -2.004 1.00 94.31 89 ARG A N 1
ATOM 677 C CA . ARG A 1 89 ? -19.282 -3.058 -2.134 1.00 94.31 89 ARG A CA 1
ATOM 678 C C . ARG A 1 89 ? -19.013 -1.749 -2.878 1.00 94.31 89 ARG A C 1
ATOM 680 O O . ARG A 1 89 ? -19.731 -1.446 -3.820 1.00 94.31 89 ARG A O 1
ATOM 687 N N . CYS A 1 90 ? -17.955 -1.018 -2.521 1.00 91.81 90 CYS A N 1
ATOM 688 C CA . CYS A 1 90 ? -17.555 0.193 -3.245 1.00 91.81 90 CYS A CA 1
ATOM 689 C C . CYS A 1 90 ? -17.203 -0.114 -4.702 1.00 91.81 90 CYS A C 1
ATOM 691 O O . CYS A 1 90 ? -17.645 0.585 -5.599 1.00 91.81 90 CYS A O 1
ATOM 693 N N . SER A 1 91 ? -16.473 -1.197 -4.978 1.00 90.62 91 SER A N 1
ATOM 694 C CA . SER A 1 91 ? -16.048 -1.555 -6.340 1.00 90.62 91 SER A CA 1
ATOM 695 C C . SER A 1 91 ? -17.193 -1.864 -7.312 1.00 90.62 91 SER A C 1
ATOM 697 O O . SER A 1 91 ? -16.944 -1.998 -8.506 1.00 90.62 91 SER A O 1
ATOM 699 N N . LEU A 1 92 ? -18.427 -1.985 -6.814 1.00 92.56 92 LEU A N 1
ATOM 700 C CA . LEU A 1 92 ? -19.643 -2.161 -7.608 1.00 92.56 92 LEU A CA 1
ATOM 701 C C . LEU A 1 92 ? -20.410 -0.845 -7.826 1.00 92.56 92 LEU A C 1
ATOM 703 O O . LEU A 1 92 ? -21.364 -0.813 -8.598 1.00 92.56 92 LEU A O 1
ATOM 707 N N . GLU A 1 93 ? -19.993 0.238 -7.174 1.00 91.38 93 GLU A N 1
ATOM 708 C CA . GLU A 1 93 ? -20.686 1.522 -7.162 1.00 91.38 93 GLU A CA 1
ATOM 709 C C . GLU A 1 93 ? -20.002 2.522 -8.105 1.00 91.38 93 GLU A C 1
ATOM 711 O O . GLU A 1 93 ? -18.791 2.748 -7.996 1.00 91.38 93 GLU A O 1
ATOM 716 N N . PRO A 1 94 ? -20.742 3.195 -9.010 1.00 87.44 94 PRO A N 1
ATOM 717 C CA . PRO A 1 94 ? -20.149 4.097 -9.999 1.00 87.44 94 PRO A CA 1
ATOM 718 C C . PRO A 1 94 ? -19.254 5.183 -9.395 1.00 87.44 94 PRO A C 1
ATOM 720 O O . PRO A 1 94 ? -18.213 5.502 -9.964 1.00 87.44 94 PRO A O 1
ATOM 723 N N . MET A 1 95 ? -19.612 5.711 -8.221 1.00 84.88 95 MET A N 1
ATOM 724 C CA . MET A 1 95 ? -18.836 6.750 -7.531 1.00 84.88 95 MET A CA 1
ATOM 725 C C . MET A 1 95 ? -17.439 6.301 -7.077 1.00 84.88 95 MET A C 1
ATOM 727 O O . MET A 1 95 ? -16.589 7.151 -6.820 1.00 84.88 95 MET A O 1
ATOM 731 N N . CYS A 1 96 ? -17.202 4.992 -6.963 1.00 83.94 96 CYS A N 1
ATOM 732 C CA . CYS A 1 96 ? -15.915 4.419 -6.570 1.00 83.94 96 CYS A CA 1
ATOM 733 C C . CYS A 1 96 ? -15.075 3.948 -7.766 1.00 83.94 96 CYS A C 1
ATOM 735 O O . CYS A 1 96 ? -13.911 3.595 -7.596 1.00 83.94 96 CYS A O 1
ATOM 737 N N . ILE A 1 97 ? -15.658 3.878 -8.964 1.00 82.44 97 ILE A N 1
ATOM 738 C CA . ILE A 1 97 ? -14.999 3.339 -10.164 1.00 82.44 97 ILE A CA 1
ATOM 739 C C . ILE A 1 97 ? -14.733 4.462 -11.167 1.00 82.44 97 ILE A C 1
ATOM 741 O O . ILE A 1 97 ? -13.703 4.480 -11.842 1.00 82.44 97 ILE A O 1
ATOM 745 N N . LEU A 1 98 ? -15.669 5.403 -11.279 1.00 80.25 98 LEU A N 1
ATOM 746 C CA . LEU A 1 98 ? -15.606 6.488 -12.241 1.00 80.25 98 LEU A CA 1
ATOM 747 C C . LEU A 1 98 ? -14.916 7.708 -11.627 1.00 80.25 98 LEU A C 1
ATOM 749 O O . LEU A 1 98 ? -15.168 8.044 -10.467 1.00 80.25 98 LEU A O 1
ATOM 753 N N . PRO A 1 99 ? -14.073 8.418 -12.397 1.00 75.94 99 PRO A N 1
ATOM 754 C CA . PRO A 1 99 ? -13.554 9.698 -11.955 1.00 75.94 99 PRO A CA 1
ATOM 755 C C . PRO A 1 99 ? -14.723 10.642 -11.676 1.00 75.94 99 PRO A C 1
ATOM 757 O O . PRO A 1 99 ? -15.579 10.877 -12.531 1.00 75.94 99 PRO A O 1
ATOM 760 N N . VAL A 1 100 ? -14.759 11.182 -10.462 1.00 80.12 100 VAL A N 1
ATOM 761 C CA . VAL A 1 100 ? -15.728 12.214 -10.097 1.00 80.12 100 VAL A CA 1
ATOM 762 C C . VAL A 1 100 ? -15.474 13.472 -10.937 1.00 80.12 100 VAL A C 1
ATOM 764 O O . VAL A 1 100 ? -14.321 13.747 -11.284 1.00 80.12 100 VAL A O 1
ATOM 767 N N . PRO A 1 101 ? -16.510 14.263 -11.273 1.00 81.06 101 PRO A N 1
ATOM 768 C CA . PRO A 1 101 ? -16.326 15.489 -12.041 1.00 81.06 101 PRO A CA 1
ATOM 769 C C . PRO A 1 101 ? -15.266 16.399 -11.407 1.00 81.06 101 PRO A C 1
ATOM 771 O O . PRO A 1 101 ? -15.349 16.737 -10.225 1.00 81.06 101 PRO A O 1
ATOM 774 N N . GLY A 1 102 ? -14.257 16.767 -12.199 1.00 79.88 102 GLY A N 1
ATOM 775 C CA . GLY A 1 102 ? -13.125 17.588 -11.759 1.00 79.88 102 GLY A CA 1
ATOM 776 C C . GLY A 1 102 ? -11.947 16.818 -11.152 1.00 79.88 102 GLY A C 1
ATOM 777 O O . GLY A 1 102 ? -10.923 17.440 -10.894 1.00 79.88 102 GLY A O 1
ATOM 778 N N . ALA A 1 103 ? -12.043 15.499 -10.955 1.00 77.38 103 ALA A N 1
ATOM 779 C CA . ALA A 1 103 ? -10.900 14.687 -10.550 1.00 77.38 103 ALA A CA 1
ATOM 780 C C . ALA A 1 103 ? -10.032 14.301 -11.748 1.00 77.38 103 ALA A C 1
ATOM 782 O O . ALA A 1 103 ? -10.515 13.851 -12.789 1.00 77.38 103 ALA A O 1
ATOM 783 N N . THR A 1 104 ? -8.722 14.408 -11.569 1.00 77.62 104 THR A N 1
ATOM 784 C CA . THR A 1 104 ? -7.745 13.795 -12.464 1.00 77.62 104 THR A CA 1
ATOM 785 C C . THR A 1 104 ? -7.520 12.333 -12.084 1.00 77.62 104 THR A C 1
ATOM 787 O O . THR A 1 104 ? -7.693 11.933 -10.936 1.00 77.62 104 THR A O 1
ATOM 790 N N . THR A 1 105 ? -7.018 11.527 -13.020 1.00 68.12 105 THR A N 1
ATOM 791 C CA . THR A 1 105 ? -6.630 10.122 -12.768 1.00 68.12 105 THR A CA 1
ATOM 792 C C . THR A 1 105 ? -5.559 9.951 -11.685 1.00 68.12 105 THR A C 1
ATOM 794 O O . THR A 1 105 ? -5.334 8.846 -11.199 1.00 68.12 105 THR A O 1
ATOM 797 N N . LYS A 1 106 ? -4.869 11.036 -11.310 1.00 68.19 106 LYS A N 1
ATOM 798 C CA . LYS A 1 106 ? -3.887 11.059 -10.219 1.00 68.19 106 LYS A CA 1
ATOM 799 C C . LYS A 1 106 ? -4.518 11.303 -8.855 1.00 68.19 106 LYS A C 1
ATOM 801 O O . LYS A 1 106 ? -3.821 11.166 -7.864 1.00 68.19 106 LYS A O 1
ATOM 806 N N . GLU A 1 107 ? -5.777 11.712 -8.801 1.00 69.06 107 GLU A N 1
ATOM 807 C CA . GLU A 1 107 ? -6.491 12.041 -7.564 1.00 69.06 107 GLU A CA 1
ATOM 808 C C . GLU A 1 107 ? -7.537 10.973 -7.218 1.00 69.06 107 GLU A C 1
ATOM 810 O O . GLU A 1 107 ? -8.054 10.939 -6.103 1.00 69.06 107 GLU A O 1
ATOM 815 N N . THR A 1 108 ? -7.810 10.069 -8.160 1.00 64.81 108 THR A N 1
ATOM 816 C CA . THR A 1 108 ? -8.724 8.938 -8.024 1.00 64.81 108 THR A CA 1
ATOM 817 C C . THR A 1 108 ? -7.998 7.718 -7.458 1.00 64.81 108 THR A C 1
ATOM 819 O O . THR A 1 108 ? -7.632 6.801 -8.190 1.00 64.81 108 THR A O 1
ATOM 822 N N . PHE A 1 109 ? -7.767 7.707 -6.147 1.00 69.81 109 PHE A N 1
ATOM 823 C CA . PHE A 1 109 ? -7.264 6.540 -5.411 1.00 69.81 109 PHE A CA 1
ATOM 824 C C . PHE A 1 109 ? -8.419 5.781 -4.745 1.00 69.81 109 PHE A C 1
ATOM 826 O O . PHE A 1 109 ? -8.356 5.510 -3.559 1.00 69.81 109 PHE A O 1
ATOM 833 N N . PHE A 1 110 ? -9.518 5.512 -5.452 1.00 78.31 110 PHE A N 1
ATOM 834 C CA . PHE A 1 110 ? -10.793 5.159 -4.812 1.00 78.31 110 PHE A CA 1
ATOM 835 C C . PHE A 1 110 ? -10.742 3.889 -3.956 1.00 78.31 110 PHE A C 1
ATOM 837 O O . PHE A 1 110 ? -10.956 3.951 -2.745 1.00 78.31 110 PHE A O 1
ATOM 844 N N . ASP A 1 111 ? -10.406 2.751 -4.560 1.00 85.94 111 ASP A N 1
ATOM 845 C CA . ASP 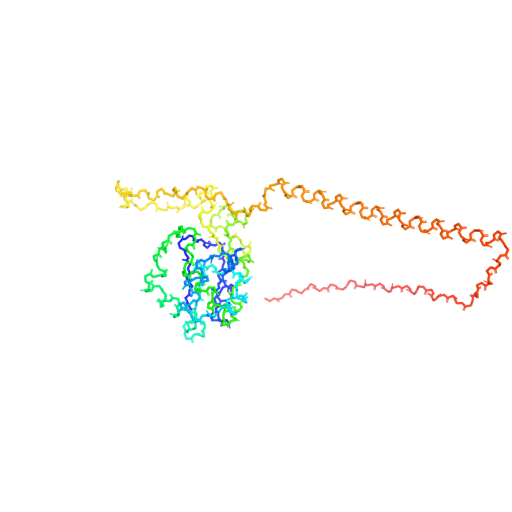A 1 111 ? -10.272 1.471 -3.862 1.00 85.94 111 ASP A CA 1
ATOM 846 C C . ASP A 1 111 ? -9.219 1.556 -2.749 1.00 85.94 111 ASP A C 1
ATOM 848 O O . ASP A 1 111 ? -9.450 1.131 -1.618 1.00 85.94 111 ASP A O 1
ATOM 852 N N . GLN A 1 112 ? -8.091 2.203 -3.038 1.00 90.25 112 GLN A N 1
ATOM 853 C CA . GLN A 1 112 ? -7.007 2.421 -2.093 1.00 90.25 112 GLN A CA 1
ATOM 854 C C . GLN A 1 112 ? -7.416 3.293 -0.888 1.00 90.25 112 GLN A C 1
ATOM 856 O O . GLN A 1 112 ? -7.027 3.016 0.253 1.00 90.25 112 GLN A O 1
ATOM 861 N N . SER A 1 113 ? -8.202 4.339 -1.124 1.00 92.12 113 SER A N 1
ATOM 862 C CA . SER A 1 113 ? -8.745 5.227 -0.102 1.00 92.12 113 SER A CA 1
ATOM 863 C C . SER A 1 113 ? -9.707 4.469 0.798 1.00 92.12 113 SER A C 1
ATOM 865 O O . SER A 1 113 ? -9.593 4.576 2.014 1.00 92.12 113 SER A O 1
ATOM 867 N N . ILE A 1 114 ? -10.591 3.648 0.228 1.00 94.06 114 ILE A N 1
ATOM 868 C CA . ILE A 1 114 ? -11.532 2.829 1.000 1.00 94.06 114 ILE A CA 1
ATOM 869 C C . ILE A 1 114 ? -10.786 1.786 1.829 1.00 94.06 114 ILE A C 1
ATOM 871 O O . ILE A 1 114 ? -11.041 1.683 3.026 1.00 94.06 114 ILE A O 1
ATOM 875 N N . PHE A 1 115 ? -9.805 1.080 1.250 1.00 94.38 115 PHE A N 1
ATOM 876 C CA . PHE A 1 115 ? -8.936 0.184 2.020 1.00 94.38 115 PHE A CA 1
ATOM 877 C C . PHE A 1 115 ? -8.318 0.913 3.215 1.00 94.38 115 PHE A C 1
ATOM 879 O O . PHE A 1 115 ? -8.400 0.434 4.341 1.00 94.38 115 PHE A O 1
ATOM 886 N N . SER A 1 116 ? -7.723 2.084 2.983 1.00 95.31 116 SER A N 1
ATOM 887 C CA . SER A 1 116 ? -7.032 2.844 4.030 1.00 95.31 116 SER A CA 1
ATOM 888 C C . SER A 1 116 ? -7.989 3.331 5.116 1.00 95.31 116 SER A C 1
ATOM 890 O O . SER A 1 116 ? -7.688 3.181 6.298 1.00 95.31 116 SER A O 1
ATOM 892 N N . LEU A 1 117 ? -9.152 3.858 4.729 1.00 96.31 117 LEU A N 1
ATOM 893 C CA . LEU A 1 117 ? -10.200 4.275 5.656 1.00 96.31 117 LEU A CA 1
ATOM 894 C C . LEU A 1 117 ? -10.636 3.108 6.545 1.00 96.31 117 LEU A C 1
ATOM 896 O O . LEU A 1 117 ? -10.575 3.231 7.762 1.00 96.31 117 LEU A O 1
ATOM 900 N N . MET A 1 118 ? -10.983 1.959 5.961 1.00 96.81 118 MET A N 1
ATOM 901 C CA . MET A 1 118 ? -11.463 0.799 6.719 1.00 96.81 118 MET A CA 1
ATOM 902 C C . MET A 1 118 ? -10.379 0.170 7.605 1.00 96.81 118 MET A C 1
ATOM 904 O O . MET A 1 118 ? -10.665 -0.252 8.726 1.00 96.81 118 MET A O 1
ATOM 908 N N . ILE A 1 119 ? -9.122 0.139 7.144 1.00 95.88 119 ILE A N 1
ATOM 909 C CA . ILE A 1 119 ? -7.975 -0.324 7.942 1.00 95.88 119 ILE A CA 1
ATOM 910 C C . ILE A 1 119 ? -7.821 0.537 9.203 1.00 95.88 119 ILE A C 1
ATOM 912 O O . ILE A 1 119 ? -7.729 -0.008 10.304 1.00 95.88 119 ILE A O 1
ATOM 916 N N . HIS A 1 120 ? -7.808 1.865 9.057 1.00 96.25 120 HIS A N 1
ATOM 917 C CA . HIS A 1 120 ? -7.583 2.790 10.176 1.00 96.25 120 HIS A CA 1
ATOM 918 C C . HIS A 1 120 ? -8.815 2.970 11.066 1.00 96.25 120 HIS A C 1
ATOM 920 O O . HIS A 1 120 ? -8.671 3.133 12.278 1.00 96.25 120 HIS A O 1
ATOM 926 N N . HIS A 1 121 ? -10.017 2.896 10.495 1.00 97.00 121 HIS A N 1
ATOM 927 C CA . HIS A 1 121 ? -11.276 2.939 11.236 1.00 97.00 121 HIS A CA 1
ATOM 928 C C . HIS A 1 121 ? -11.388 1.762 12.213 1.00 97.00 121 HIS A C 1
ATOM 930 O O . HIS A 1 121 ? -11.693 1.942 13.388 1.00 97.00 121 HIS A O 1
ATOM 936 N N . HIS A 1 122 ? -11.028 0.556 11.767 1.00 96.69 122 HIS A N 1
ATOM 937 C CA . HIS A 1 122 ? -11.032 -0.642 12.611 1.00 96.69 122 HIS A CA 1
ATOM 938 C C . HIS A 1 122 ? -9.697 -0.913 13.326 1.00 96.69 122 HIS A C 1
ATOM 940 O O . HIS A 1 122 ? -9.512 -1.991 13.889 1.00 96.69 122 HIS A O 1
ATOM 946 N N . ASN A 1 123 ? -8.773 0.055 13.331 1.00 94.81 123 ASN A N 1
ATOM 947 C CA . ASN A 1 123 ? -7.479 -0.009 14.022 1.00 94.81 123 ASN A CA 1
ATOM 948 C C . ASN A 1 123 ? -6.621 -1.243 13.668 1.00 94.81 123 ASN A C 1
ATOM 950 O O . ASN A 1 123 ? -5.902 -1.783 14.512 1.00 94.81 123 ASN A O 1
ATOM 954 N N . PHE A 1 124 ? -6.652 -1.691 12.411 1.00 93.19 124 PHE A N 1
ATOM 955 C CA . PHE A 1 124 ? -5.765 -2.759 11.959 1.00 93.19 124 PHE A CA 1
ATOM 956 C C . PHE A 1 124 ? -4.326 -2.240 11.793 1.00 93.19 124 PHE A C 1
ATOM 958 O O . PHE A 1 124 ? -4.041 -1.385 10.957 1.00 93.19 124 PHE A O 1
ATOM 965 N N . SER A 1 125 ? -3.370 -2.836 12.511 1.00 84.50 125 SER A N 1
ATOM 966 C CA . SER A 1 125 ? -1.927 -2.523 12.426 1.00 84.50 125 SER A CA 1
ATOM 967 C C . SER A 1 125 ? -1.220 -3.144 11.206 1.00 84.50 125 SER A C 1
ATOM 969 O O . SER A 1 125 ? 0.005 -3.231 11.127 1.00 84.50 125 SER A O 1
ATOM 971 N N . THR A 1 126 ? -1.999 -3.589 10.224 1.00 80.81 126 THR A N 1
ATOM 972 C CA . THR A 1 126 ? -1.569 -4.389 9.069 1.00 80.81 126 THR A CA 1
ATOM 973 C C . THR A 1 126 ? -1.021 -3.559 7.909 1.00 80.81 126 THR A C 1
ATOM 975 O O . THR A 1 126 ? -0.571 -4.128 6.915 1.00 80.81 126 THR A O 1
ATOM 978 N N . CYS A 1 127 ? -1.074 -2.227 7.999 1.00 87.38 127 CYS A N 1
ATOM 979 C CA . CYS A 1 127 ? -0.457 -1.326 7.029 1.00 87.38 127 CYS A CA 1
ATOM 980 C C . CYS A 1 127 ? 1.053 -1.271 7.295 1.00 87.38 127 CYS A C 1
ATOM 982 O O . CYS A 1 127 ? 1.550 -0.420 8.029 1.00 87.38 127 CYS A O 1
ATOM 984 N N . GLN A 1 128 ? 1.782 -2.255 6.769 1.00 87.38 128 GLN A N 1
ATOM 985 C CA . GLN A 1 128 ? 3.186 -2.467 7.108 1.00 87.38 128 GLN A CA 1
ATOM 986 C C . GLN A 1 128 ? 4.087 -1.384 6.505 1.00 87.38 128 GLN A C 1
ATOM 988 O O . GLN A 1 128 ? 3.790 -0.878 5.423 1.00 87.38 128 GLN A O 1
ATOM 993 N N . PRO A 1 129 ? 5.241 -1.069 7.117 1.00 84.44 129 PRO A N 1
ATOM 994 C CA . PRO A 1 129 ? 6.237 -0.202 6.498 1.00 84.44 129 PRO A CA 1
ATOM 995 C C . PRO A 1 129 ? 6.569 -0.647 5.071 1.00 84.44 129 PRO A C 1
ATOM 997 O O . PRO A 1 129 ? 6.794 -1.833 4.827 1.00 84.44 129 PRO A O 1
ATOM 1000 N N . ALA A 1 130 ? 6.634 0.301 4.130 1.00 76.88 130 ALA A N 1
ATOM 1001 C CA . ALA A 1 130 ? 6.926 0.000 2.728 1.00 76.88 130 ALA A CA 1
ATOM 1002 C C . ALA A 1 130 ? 8.201 -0.846 2.602 1.00 76.88 130 ALA A C 1
ATOM 1004 O O . ALA A 1 130 ? 8.176 -1.941 2.066 1.00 76.88 130 ALA A O 1
ATOM 1005 N N . SER A 1 131 ? 9.314 -0.419 3.199 1.00 78.00 131 SER A N 1
ATOM 1006 C CA . SER A 1 131 ? 10.501 -1.270 3.324 1.00 78.00 131 SER A CA 1
ATOM 1007 C C . SER A 1 131 ? 10.367 -2.135 4.582 1.00 78.00 131 SER A C 1
ATOM 1009 O O . SER A 1 131 ? 10.261 -1.550 5.659 1.00 78.00 131 SER A O 1
ATOM 1011 N N . PRO A 1 132 ? 10.397 -3.482 4.504 1.00 85.50 132 PRO A N 1
ATOM 1012 C CA . PRO A 1 132 ? 10.918 -4.318 3.409 1.00 85.50 132 PRO A CA 1
ATOM 1013 C C . PRO A 1 132 ? 9.861 -5.034 2.535 1.00 85.50 132 PRO A C 1
ATOM 1015 O O . PRO A 1 132 ? 10.191 -5.970 1.808 1.00 85.50 132 PRO A O 1
ATOM 1018 N N . PHE A 1 133 ? 8.587 -4.657 2.587 1.00 84.50 133 PHE A N 1
ATOM 1019 C CA . PHE A 1 133 ? 7.529 -5.343 1.834 1.00 84.50 133 PHE A CA 1
ATOM 1020 C C . PHE A 1 133 ? 7.483 -4.951 0.361 1.00 84.50 133 PHE A C 1
ATOM 1022 O O . PHE A 1 133 ? 7.465 -5.818 -0.507 1.00 84.50 133 PHE A O 1
ATOM 1029 N N . PHE A 1 134 ? 7.496 -3.655 0.082 1.00 87.75 134 PHE A N 1
ATOM 1030 C CA . PHE A 1 134 ? 7.296 -3.070 -1.228 1.00 87.75 134 PHE A CA 1
ATOM 1031 C C . PHE A 1 134 ? 8.194 -1.843 -1.436 1.00 87.75 134 PHE A C 1
ATOM 1033 O O . PHE A 1 134 ? 8.322 -0.977 -0.569 1.00 87.75 134 PHE A O 1
ATOM 1040 N N . THR A 1 135 ? 8.800 -1.706 -2.615 1.00 87.06 135 THR A N 1
ATOM 1041 C CA . THR A 1 135 ? 9.513 -0.474 -2.973 1.00 87.06 135 THR A CA 1
ATOM 1042 C C . THR A 1 135 ? 9.225 -0.013 -4.393 1.00 87.06 135 THR A C 1
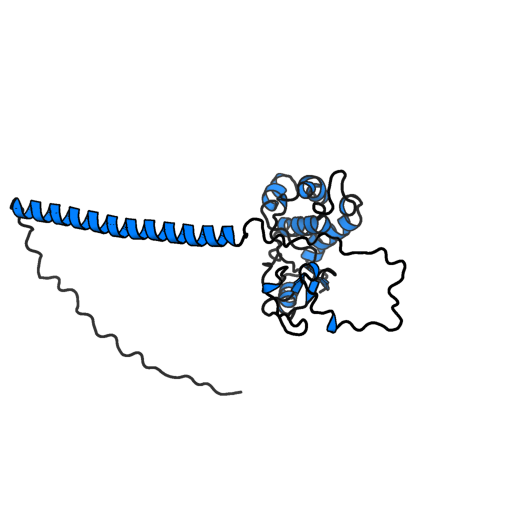ATOM 1044 O O . THR A 1 135 ? 9.164 -0.806 -5.327 1.00 87.06 135 THR A O 1
ATOM 1047 N N . ALA A 1 136 ? 9.114 1.300 -4.579 1.00 84.81 136 ALA A N 1
ATOM 1048 C CA . ALA A 1 136 ? 9.194 1.913 -5.902 1.00 84.81 136 ALA A CA 1
ATOM 1049 C C . ALA A 1 136 ? 10.645 2.225 -6.319 1.00 84.81 136 ALA A C 1
ATOM 1051 O O . ALA A 1 136 ? 10.891 2.510 -7.486 1.00 84.81 136 ALA A O 1
ATOM 1052 N N . SER A 1 137 ? 11.606 2.165 -5.386 1.00 85.88 137 SER A N 1
ATOM 1053 C CA . SER A 1 137 ? 12.980 2.603 -5.630 1.00 85.88 137 SER A CA 1
ATOM 1054 C C . SER A 1 137 ? 13.803 1.530 -6.333 1.00 85.88 137 SER A C 1
ATOM 1056 O O . SER A 1 137 ? 14.126 0.490 -5.758 1.00 85.88 137 SER A O 1
ATOM 1058 N N . VAL A 1 138 ? 14.227 1.833 -7.558 1.00 83.19 138 VAL A N 1
ATOM 1059 C CA . VAL A 1 138 ? 15.055 0.936 -8.379 1.00 83.19 138 VAL A CA 1
ATOM 1060 C C . VAL A 1 138 ? 16.416 0.660 -7.740 1.00 83.19 138 VAL A C 1
ATOM 1062 O O . VAL A 1 138 ? 16.933 -0.450 -7.840 1.00 83.19 138 VAL A O 1
ATOM 1065 N N . LYS A 1 139 ? 16.982 1.655 -7.046 1.00 86.38 139 LYS A N 1
ATOM 1066 C CA . LYS A 1 139 ? 18.320 1.590 -6.435 1.00 86.38 139 LYS A CA 1
ATOM 1067 C C . LYS A 1 139 ? 18.430 0.545 -5.327 1.00 86.38 139 LYS A C 1
ATOM 1069 O O . LYS A 1 139 ? 19.531 0.119 -5.005 1.00 86.38 139 LYS A O 1
ATOM 1074 N N . LYS A 1 140 ? 17.302 0.140 -4.740 1.00 87.62 140 LYS A N 1
ATOM 1075 C CA . LYS A 1 140 ? 17.264 -0.862 -3.671 1.00 87.62 140 LYS A CA 1
ATOM 1076 C C . LYS A 1 140 ? 17.156 -2.298 -4.197 1.00 87.62 140 LYS A C 1
ATOM 1078 O O . LYS A 1 140 ? 17.020 -3.224 -3.406 1.00 87.62 140 LYS A O 1
ATOM 1083 N N . LEU A 1 141 ? 17.162 -2.492 -5.517 1.00 89.88 141 LEU A N 1
ATOM 1084 C CA . LEU A 1 141 ? 16.929 -3.787 -6.149 1.00 89.88 141 LEU A CA 1
ATOM 1085 C C . LEU A 1 141 ? 18.179 -4.293 -6.857 1.00 89.88 141 LEU A C 1
ATOM 1087 O O . LEU A 1 141 ? 18.877 -3.534 -7.526 1.00 89.88 141 LEU A O 1
ATOM 1091 N N . SER A 1 142 ? 18.405 -5.607 -6.802 1.00 90.38 142 SER A N 1
ATOM 1092 C CA . SER A 1 142 ? 19.419 -6.248 -7.642 1.00 90.38 142 SER A CA 1
ATOM 1093 C C . SER A 1 142 ? 19.081 -6.032 -9.112 1.00 90.38 142 SER A C 1
ATOM 1095 O O . SER A 1 142 ? 17.952 -6.319 -9.512 1.00 90.38 142 SER A O 1
ATOM 1097 N N . TYR A 1 143 ? 20.037 -5.564 -9.922 1.00 87.06 143 TYR A N 1
ATOM 1098 C CA . TYR A 1 143 ? 19.830 -5.324 -11.356 1.00 87.06 143 TYR A CA 1
ATOM 1099 C C . TYR A 1 143 ? 19.350 -6.584 -12.093 1.00 87.06 143 TYR A C 1
ATOM 1101 O O . TYR A 1 143 ? 18.430 -6.508 -12.905 1.00 87.06 143 TYR A O 1
ATOM 1109 N N . ASN A 1 144 ? 19.901 -7.752 -11.747 1.00 89.88 144 ASN A N 1
ATOM 1110 C CA . ASN A 1 144 ? 19.457 -9.030 -12.294 1.00 89.88 144 ASN A CA 1
ATOM 1111 C C . ASN A 1 144 ? 18.050 -9.370 -11.754 1.00 89.88 144 ASN A C 1
ATOM 1113 O O . ASN A 1 144 ? 17.869 -9.501 -10.536 1.00 89.88 144 ASN A O 1
ATOM 1117 N N . PRO A 1 145 ? 17.034 -9.538 -12.621 1.00 87.44 145 PRO A N 1
ATOM 1118 C CA . PRO A 1 145 ? 15.678 -9.793 -12.172 1.00 87.44 145 PRO A CA 1
ATOM 1119 C C . PRO A 1 145 ? 15.505 -11.187 -11.547 1.00 87.44 145 PRO A C 1
ATOM 1121 O O . PRO A 1 145 ? 14.547 -11.388 -10.811 1.00 87.44 145 PRO A O 1
ATOM 1124 N N . LEU A 1 146 ? 16.433 -12.117 -11.777 1.00 88.12 146 LEU A N 1
ATOM 1125 C CA . LEU A 1 146 ? 16.415 -13.468 -11.212 1.00 88.12 146 LEU A CA 1
ATOM 1126 C C . LEU A 1 146 ? 17.073 -13.555 -9.827 1.00 88.12 146 LEU A C 1
ATOM 1128 O O . LEU A 1 146 ? 16.900 -14.550 -9.131 1.00 88.12 146 LEU A O 1
ATOM 1132 N N . LYS A 1 147 ? 17.840 -12.535 -9.417 1.00 92.12 147 LYS A N 1
ATOM 1133 C CA . LYS A 1 147 ? 18.482 -12.498 -8.097 1.00 92.12 147 LYS A CA 1
ATOM 1134 C C . LYS A 1 147 ? 17.564 -11.857 -7.060 1.00 92.12 147 LYS A C 1
ATOM 1136 O O . LYS A 1 147 ? 16.899 -10.854 -7.339 1.00 92.12 147 LYS A O 1
ATOM 1141 N N . SER A 1 148 ? 17.593 -12.411 -5.846 1.00 92.38 148 SER A N 1
ATOM 1142 C CA . SER A 1 148 ? 16.890 -11.831 -4.702 1.00 92.38 148 SER A CA 1
ATOM 1143 C C . SER A 1 148 ? 17.370 -10.400 -4.436 1.00 92.38 148 SER A C 1
ATOM 1145 O O . SER A 1 148 ? 18.552 -10.088 -4.580 1.00 92.38 148 SER A O 1
ATOM 1147 N N . SER A 1 149 ? 16.440 -9.519 -4.072 1.00 91.81 149 SER A N 1
ATOM 1148 C CA . SER A 1 149 ? 16.715 -8.151 -3.606 1.00 91.81 149 SER A CA 1
ATOM 1149 C C . SER A 1 149 ? 16.442 -8.009 -2.107 1.00 91.81 149 SER A C 1
ATOM 1151 O O . SER A 1 149 ? 15.962 -6.969 -1.658 1.00 91.81 149 SER A O 1
ATOM 1153 N N . GLY A 1 150 ? 16.696 -9.079 -1.344 1.00 88.69 150 GLY A N 1
ATOM 1154 C CA . GLY A 1 150 ? 16.538 -9.094 0.106 1.00 88.69 150 GLY A CA 1
ATOM 1155 C C . GLY A 1 150 ? 17.139 -7.844 0.773 1.00 88.69 150 GLY A C 1
ATOM 1156 O O . GLY A 1 150 ? 18.214 -7.405 0.370 1.00 88.69 150 GLY A O 1
ATOM 1157 N N . PRO A 1 151 ? 16.442 -7.236 1.751 1.00 90.62 151 PRO A N 1
ATOM 1158 C CA . PRO A 1 151 ? 15.232 -7.741 2.407 1.00 90.62 151 PRO A CA 1
ATOM 1159 C C . PRO A 1 151 ? 13.925 -7.485 1.630 1.00 90.62 151 PRO A C 1
ATOM 1161 O O . PRO A 1 151 ? 12.872 -7.943 2.063 1.00 90.62 151 PRO A O 1
ATOM 1164 N N . ILE A 1 152 ? 13.962 -6.791 0.489 1.00 90.44 152 ILE A N 1
ATOM 1165 C CA . ILE A 1 152 ? 12.759 -6.303 -0.198 1.00 90.44 152 ILE A CA 1
ATOM 1166 C C . ILE A 1 152 ? 12.018 -7.431 -0.913 1.00 90.44 152 ILE A C 1
ATOM 1168 O O . ILE A 1 152 ? 12.555 -8.065 -1.820 1.00 90.44 152 ILE A O 1
ATOM 1172 N N . SER A 1 153 ? 10.762 -7.650 -0.523 1.00 91.50 153 SER A N 1
ATOM 1173 C CA . SER A 1 153 ? 9.927 -8.730 -1.064 1.00 91.50 153 SER A CA 1
ATOM 1174 C C . SER A 1 153 ? 9.361 -8.405 -2.436 1.00 91.50 153 SER A C 1
ATOM 1176 O O . SER A 1 153 ? 9.420 -9.241 -3.334 1.00 91.50 153 SER A O 1
ATOM 1178 N N . MET A 1 154 ? 8.839 -7.197 -2.626 1.00 90.81 154 MET A N 1
ATOM 1179 C CA . MET A 1 154 ? 8.171 -6.781 -3.856 1.00 90.81 154 MET A CA 1
ATOM 1180 C C . MET A 1 154 ? 8.646 -5.405 -4.302 1.00 90.81 154 MET A C 1
ATOM 1182 O O . MET A 1 154 ? 9.099 -4.582 -3.504 1.00 90.81 154 MET A O 1
ATOM 1186 N N . ALA A 1 155 ? 8.534 -5.143 -5.597 1.00 89.75 155 ALA A N 1
ATOM 1187 C CA . ALA A 1 155 ? 8.864 -3.847 -6.156 1.00 89.75 155 ALA A CA 1
ATOM 1188 C C . ALA A 1 155 ? 7.903 -3.416 -7.254 1.00 89.75 155 ALA A C 1
ATOM 1190 O O . ALA A 1 155 ? 7.298 -4.238 -7.933 1.00 89.75 155 ALA A O 1
ATOM 1191 N N . SER A 1 156 ? 7.806 -2.109 -7.465 1.00 87.50 156 SER A N 1
ATOM 1192 C CA . SER A 1 156 ? 7.055 -1.546 -8.576 1.00 87.50 156 SER A CA 1
ATOM 1193 C C . SER A 1 156 ? 7.845 -1.652 -9.886 1.00 87.50 156 SER A C 1
ATOM 1195 O O . SER A 1 156 ? 8.918 -1.066 -10.041 1.00 87.50 156 SER A O 1
ATOM 1197 N N . ARG A 1 157 ? 7.281 -2.348 -10.877 1.00 86.50 157 ARG A N 1
ATOM 1198 C CA . ARG A 1 157 ? 7.842 -2.511 -12.226 1.00 86.50 157 ARG A CA 1
ATOM 1199 C C . ARG A 1 157 ? 7.889 -1.203 -12.995 1.00 86.50 157 ARG A C 1
ATOM 1201 O O . ARG A 1 157 ? 8.785 -1.027 -13.823 1.00 86.50 157 ARG A O 1
ATOM 1208 N N . ARG A 1 158 ? 6.930 -0.292 -12.782 1.00 83.00 158 ARG A N 1
ATOM 1209 C CA . ARG A 1 158 ? 6.770 0.914 -13.619 1.00 83.00 158 ARG A CA 1
ATOM 1210 C C . ARG A 1 158 ? 7.989 1.837 -13.561 1.00 83.00 158 ARG A C 1
ATOM 1212 O O . ARG A 1 158 ? 8.376 2.362 -14.598 1.00 83.00 158 ARG A O 1
ATOM 1219 N N . HIS A 1 159 ? 8.639 1.944 -12.403 1.00 79.94 159 HIS A N 1
ATOM 1220 C CA . HIS A 1 159 ? 9.733 2.894 -12.165 1.00 79.94 159 HIS A CA 1
ATOM 1221 C C . HIS A 1 159 ? 11.106 2.392 -12.628 1.00 79.94 159 HIS A C 1
ATOM 1223 O O . HIS A 1 159 ? 12.064 3.153 -12.670 1.00 79.94 159 HIS A O 1
ATOM 1229 N N . ARG A 1 160 ? 11.213 1.122 -13.033 1.00 79.19 160 ARG A N 1
ATOM 1230 C CA . ARG A 1 160 ? 12.475 0.521 -13.470 1.00 79.19 160 ARG A CA 1
ATOM 1231 C C . ARG A 1 160 ? 12.795 0.877 -14.919 1.00 79.19 160 ARG A C 1
ATOM 1233 O O . ARG A 1 160 ? 11.990 0.560 -15.792 1.00 79.19 160 ARG A O 1
ATOM 1240 N N . TYR A 1 161 ? 13.930 1.512 -15.195 1.00 78.56 161 TYR A N 1
ATOM 1241 C CA . TYR A 1 161 ? 14.389 1.756 -16.565 1.00 78.56 161 TYR A CA 1
ATOM 1242 C C . TYR A 1 161 ? 15.922 1.631 -16.665 1.00 78.56 161 TYR A C 1
ATOM 1244 O O . TYR A 1 161 ? 16.607 2.239 -15.843 1.00 78.56 161 TYR A O 1
ATOM 1252 N N . PRO A 1 162 ? 16.464 0.856 -17.628 1.00 83.69 162 PRO A N 1
ATOM 1253 C CA . PRO A 1 162 ? 15.743 -0.028 -18.554 1.00 83.69 162 PRO A CA 1
ATOM 1254 C C . PRO A 1 162 ? 15.004 -1.162 -17.817 1.00 83.69 162 PRO A C 1
ATOM 1256 O O . PRO A 1 162 ? 15.276 -1.446 -16.650 1.00 83.69 162 PRO A O 1
ATOM 1259 N N . LYS A 1 163 ? 14.023 -1.798 -18.474 1.00 82.56 163 LYS A N 1
ATOM 1260 C CA . LYS A 1 163 ? 13.301 -2.951 -17.906 1.00 82.56 163 LYS A CA 1
ATOM 1261 C C . LYS A 1 163 ? 14.231 -4.177 -17.916 1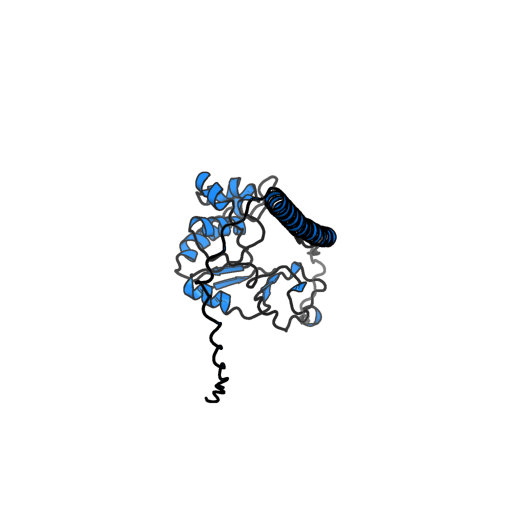.00 82.56 163 LYS A C 1
ATOM 1263 O O . LYS A 1 163 ? 14.515 -4.699 -18.992 1.00 82.56 163 LYS A O 1
ATOM 1268 N N . PRO A 1 164 ? 14.690 -4.687 -16.761 1.00 81.81 164 PRO A N 1
ATOM 1269 C CA . PRO A 1 164 ? 15.757 -5.688 -16.734 1.00 81.81 164 PRO A CA 1
ATOM 1270 C C . PRO A 1 164 ? 15.267 -7.097 -17.067 1.00 81.81 164 PRO A C 1
ATOM 1272 O O . PRO A 1 164 ? 16.075 -7.974 -17.338 1.00 81.81 164 PRO A O 1
ATOM 1275 N N . TYR A 1 165 ? 13.950 -7.323 -17.069 1.00 81.94 165 TYR A N 1
ATOM 1276 C CA . TYR A 1 165 ? 13.348 -8.597 -17.456 1.00 81.94 165 TYR A CA 1
ATOM 1277 C C . TYR A 1 165 ? 13.219 -8.782 -18.976 1.00 81.94 165 TYR A C 1
ATOM 1279 O O . TYR A 1 165 ? 12.916 -9.889 -19.407 1.00 81.94 165 TYR A O 1
ATOM 1287 N N . VAL A 1 166 ? 13.460 -7.744 -19.792 1.00 83.69 166 VAL A N 1
ATOM 1288 C CA . VAL A 1 166 ? 13.313 -7.806 -21.262 1.00 83.69 166 VAL A CA 1
ATOM 1289 C C . VAL A 1 166 ? 14.077 -8.979 -21.894 1.00 83.69 166 VAL A C 1
ATOM 1291 O O . VAL A 1 166 ? 13.456 -9.690 -22.683 1.00 83.69 166 VAL A O 1
ATOM 1294 N N . PRO A 1 167 ? 15.342 -9.271 -21.524 1.00 86.31 167 PRO A N 1
ATOM 1295 C CA . PRO A 1 167 ? 16.072 -10.418 -22.075 1.00 86.31 167 PRO A CA 1
ATOM 1296 C C . PRO A 1 167 ? 15.469 -11.788 -21.724 1.00 86.31 167 PRO A C 1
ATOM 1298 O O . PRO A 1 167 ? 15.769 -12.777 -22.382 1.00 86.31 167 PRO A O 1
ATOM 1301 N N . TYR A 1 168 ? 14.624 -11.860 -20.692 1.00 82.56 168 TYR A N 1
ATOM 1302 C CA . TYR A 1 168 ? 14.033 -13.101 -20.181 1.00 82.56 168 TYR A CA 1
ATOM 1303 C C . TYR A 1 168 ? 12.594 -13.323 -20.673 1.00 82.56 168 TYR A C 1
ATOM 1305 O O . TYR A 1 168 ? 11.995 -14.365 -20.399 1.00 82.56 168 TYR A O 1
ATOM 1313 N N . LEU A 1 169 ? 12.013 -12.355 -21.392 1.00 81.25 169 LEU A N 1
ATOM 1314 C CA . LEU A 1 169 ? 10.678 -12.490 -21.963 1.00 81.25 169 LEU A CA 1
ATOM 1315 C C . LEU A 1 169 ? 10.720 -13.460 -23.150 1.00 81.25 169 LEU A C 1
ATOM 1317 O O . LEU A 1 169 ? 11.241 -13.142 -24.218 1.00 81.25 169 LEU A O 1
ATOM 1321 N N . LYS A 1 170 ? 10.116 -14.641 -22.990 1.00 78.94 170 LYS A N 1
ATOM 1322 C CA . LYS A 1 170 ? 9.882 -15.554 -24.114 1.00 78.94 170 LYS A CA 1
ATOM 1323 C C . LYS A 1 170 ? 8.794 -14.970 -25.013 1.00 78.94 170 LYS A C 1
ATOM 1325 O O . LYS A 1 170 ? 7.623 -14.932 -24.632 1.00 78.94 170 LYS A O 1
ATOM 1330 N N . LYS A 1 171 ? 9.166 -14.534 -26.218 1.00 70.88 171 LYS A N 1
ATOM 1331 C CA . LYS A 1 171 ? 8.189 -14.184 -27.256 1.00 70.88 171 LYS A CA 1
ATOM 1332 C C . LYS A 1 171 ? 7.441 -15.459 -27.648 1.00 70.88 171 LYS A C 1
ATOM 1334 O O . LYS A 1 171 ? 8.055 -16.428 -28.085 1.00 70.88 171 LYS A O 1
ATOM 1339 N N . ARG A 1 172 ? 6.120 -15.482 -27.472 1.00 74.25 172 ARG A N 1
ATOM 1340 C CA . ARG A 1 172 ? 5.294 -16.582 -27.985 1.00 74.25 172 ARG A CA 1
ATOM 1341 C C . ARG A 1 172 ? 5.221 -16.438 -29.504 1.00 74.25 172 ARG A C 1
ATOM 1343 O O . ARG A 1 172 ? 4.784 -15.393 -29.976 1.00 74.25 172 ARG A O 1
ATOM 1350 N N . ALA A 1 173 ? 5.618 -17.470 -30.251 1.00 74.88 173 ALA A N 1
ATOM 1351 C CA . ALA A 1 173 ? 5.693 -17.440 -31.719 1.00 74.88 173 ALA A CA 1
ATOM 1352 C C . ALA A 1 173 ? 4.367 -17.036 -32.399 1.00 74.88 173 ALA A C 1
ATOM 1354 O O . ALA A 1 173 ? 4.373 -16.419 -33.460 1.00 74.88 173 ALA A O 1
ATOM 1355 N N . HIS A 1 174 ? 3.233 -17.327 -31.753 1.00 77.06 174 HIS A N 1
ATOM 1356 C CA . HIS A 1 174 ? 1.890 -17.006 -32.249 1.00 77.06 174 HIS A CA 1
ATOM 1357 C C . HIS A 1 174 ? 1.279 -15.734 -31.638 1.00 77.06 174 HIS A C 1
ATOM 1359 O O . HIS A 1 174 ? 0.208 -15.311 -32.061 1.00 77.06 174 HIS A O 1
ATOM 1365 N N . CYS A 1 175 ? 1.946 -15.082 -30.678 1.00 63.81 175 CYS A N 1
ATOM 1366 C CA . CYS A 1 175 ? 1.546 -13.748 -30.233 1.00 63.81 175 CYS A CA 1
ATOM 1367 C C . CYS A 1 175 ? 2.143 -12.720 -31.192 1.00 63.81 175 CYS A C 1
ATOM 1369 O O . CYS A 1 175 ? 3.206 -12.152 -30.937 1.00 63.81 175 CYS A O 1
ATOM 1371 N N . ARG A 1 176 ? 1.454 -12.478 -32.310 1.00 59.06 176 ARG A N 1
ATOM 1372 C CA . ARG A 1 176 ? 1.702 -11.269 -33.094 1.00 59.06 176 ARG A CA 1
ATOM 1373 C C . ARG A 1 176 ? 1.193 -10.090 -32.273 1.00 59.06 176 ARG A C 1
ATOM 1375 O O . ARG A 1 176 ? 0.034 -10.074 -31.870 1.00 59.06 176 ARG A O 1
ATOM 1382 N N . VAL A 1 177 ? 2.078 -9.136 -32.000 1.00 59.50 177 VAL A N 1
ATOM 1383 C CA . VAL A 1 177 ? 1.712 -7.804 -31.507 1.00 59.50 177 VAL A CA 1
ATOM 1384 C C . VAL A 1 177 ? 0.748 -7.253 -32.558 1.00 59.50 177 VAL A C 1
ATOM 1386 O O . VAL A 1 177 ? 1.168 -6.980 -33.680 1.00 59.50 177 VAL A O 1
ATOM 1389 N N . GLY A 1 178 ? -0.554 -7.245 -32.268 1.00 51.97 178 GLY A N 1
ATOM 1390 C CA . GLY A 1 178 ? -1.566 -6.862 -33.249 1.00 51.97 178 GLY A CA 1
ATOM 1391 C C . GLY A 1 178 ? -1.285 -5.454 -33.772 1.00 51.97 178 GLY A C 1
ATOM 1392 O O . GLY A 1 178 ? -1.008 -4.553 -32.991 1.00 51.97 178 GLY A O 1
ATOM 1393 N N . HIS A 1 179 ? -1.366 -5.229 -35.083 1.00 53.62 179 HIS A N 1
ATOM 1394 C CA . HIS A 1 179 ? -1.180 -3.883 -35.648 1.00 53.62 179 HIS A CA 1
ATOM 1395 C C . HIS A 1 179 ? -2.202 -2.859 -35.113 1.00 53.62 179 HIS A C 1
ATOM 1397 O O . HIS A 1 179 ? -1.929 -1.666 -35.129 1.00 53.62 179 HIS A O 1
ATOM 1403 N N . ASN A 1 180 ? -3.314 -3.337 -34.541 1.00 48.31 180 ASN A N 1
ATOM 1404 C CA . ASN A 1 180 ? -4.300 -2.544 -33.802 1.00 48.31 180 ASN A CA 1
ATOM 1405 C C . ASN A 1 180 ? -4.020 -2.487 -32.296 1.00 48.31 180 ASN A C 1
ATOM 1407 O O . ASN A 1 180 ? -4.947 -2.323 -31.500 1.00 48.31 180 ASN A O 1
ATOM 1411 N N . HIS A 1 181 ? -2.765 -2.628 -31.868 1.00 45.38 181 HIS A N 1
ATOM 1412 C CA . HIS A 1 181 ? -2.412 -2.145 -30.549 1.00 45.38 181 HIS A CA 1
ATOM 1413 C C . HIS A 1 181 ? -2.699 -0.647 -30.557 1.00 45.38 181 HIS A C 1
ATOM 1415 O O . HIS A 1 181 ? -1.895 0.149 -31.037 1.00 45.38 181 HIS A O 1
ATOM 1421 N N . ILE A 1 182 ? -3.849 -0.278 -29.972 1.00 44.03 182 ILE A N 1
ATOM 1422 C CA . ILE A 1 182 ? -3.941 0.915 -29.141 1.00 44.03 182 ILE A CA 1
ATOM 1423 C C . ILE A 1 182 ? -2.644 0.865 -28.372 1.00 44.03 182 ILE A C 1
ATOM 1425 O O . ILE A 1 182 ? -2.429 -0.031 -27.545 1.00 44.03 182 ILE A O 1
ATOM 1429 N N . GLY A 1 183 ? -1.721 1.729 -28.769 1.00 38.75 183 GLY A N 1
ATOM 1430 C CA . GLY A 1 183 ? -0.557 1.965 -27.984 1.00 38.75 183 GLY A CA 1
ATOM 1431 C C . GLY A 1 183 ? -1.112 2.415 -26.648 1.00 38.75 183 GLY A C 1
ATOM 1432 O O . GLY A 1 183 ? -1.239 3.605 -26.406 1.00 38.75 183 GLY A O 1
ATOM 1433 N N . TRP A 1 184 ? -1.224 1.481 -25.712 1.00 39.28 184 TRP A N 1
ATOM 1434 C CA . TRP A 1 184 ? -0.582 1.683 -24.436 1.00 39.28 184 TRP A CA 1
ATOM 1435 C C . TRP A 1 184 ? 0.921 1.844 -24.733 1.00 39.28 184 TRP A C 1
ATOM 1437 O O . TRP A 1 184 ? 1.762 1.099 -24.239 1.00 39.28 184 TRP A O 1
ATOM 1447 N N . GLN A 1 185 ? 1.287 2.853 -25.548 1.00 39.03 185 GLN A N 1
ATOM 1448 C CA . GLN A 1 185 ? 2.366 3.724 -25.194 1.00 39.03 185 GLN A CA 1
ATOM 1449 C C . GLN A 1 185 ? 2.073 3.958 -23.727 1.00 39.03 185 GLN A C 1
ATOM 1451 O O . GLN A 1 185 ? 1.085 4.580 -23.343 1.00 39.03 185 GLN A O 1
ATOM 1456 N N . THR A 1 186 ? 2.905 3.386 -22.880 1.00 41.09 186 THR A N 1
ATOM 1457 C CA . THR A 1 186 ? 3.139 3.945 -21.569 1.00 41.09 186 THR A CA 1
ATOM 1458 C C . THR A 1 186 ? 3.776 5.324 -21.797 1.00 41.09 186 THR A C 1
ATOM 1460 O O . THR A 1 186 ? 4.917 5.551 -21.432 1.00 41.09 186 THR A O 1
ATOM 1463 N N . SER A 1 187 ? 3.050 6.213 -22.480 1.00 36.44 187 SER A N 1
ATOM 1464 C CA . SER A 1 187 ? 3.057 7.658 -22.390 1.00 36.44 187 SER A CA 1
ATOM 1465 C C . SER A 1 187 ? 2.169 8.058 -21.211 1.00 36.44 187 SER A C 1
ATOM 1467 O O . SER A 1 187 ? 1.659 9.168 -21.143 1.00 36.44 187 SER A O 1
ATOM 1469 N N . LEU A 1 188 ? 2.073 7.203 -20.182 1.00 37.03 188 LEU A N 1
ATOM 1470 C CA . LEU A 1 188 ? 2.299 7.767 -18.864 1.00 37.03 188 LEU A CA 1
ATOM 1471 C C . LEU A 1 188 ? 3.622 8.517 -19.019 1.00 37.03 188 LEU A C 1
ATOM 1473 O O . LEU A 1 188 ? 4.629 7.845 -19.278 1.00 37.03 188 LEU A O 1
ATOM 1477 N N . PRO A 1 189 ? 3.625 9.869 -18.970 1.00 37.94 189 PRO A N 1
ATOM 1478 C CA . PRO A 1 189 ? 4.872 10.617 -18.988 1.00 37.94 189 PRO A CA 1
ATOM 1479 C C . PRO A 1 189 ? 5.777 9.899 -18.011 1.00 37.94 189 PRO A C 1
ATOM 1481 O O . PRO A 1 189 ? 5.251 9.425 -16.996 1.00 37.94 189 PRO A O 1
ATOM 1484 N N . GLN A 1 190 ? 7.067 9.742 -18.340 1.00 41.25 190 GLN A N 1
ATOM 1485 C CA . GLN A 1 190 ? 8.074 9.390 -17.347 1.00 41.25 190 GLN A CA 1
ATOM 1486 C C . GLN A 1 190 ? 7.684 10.173 -16.106 1.00 41.25 190 GLN A C 1
ATOM 1488 O O . GLN A 1 190 ? 7.865 11.389 -16.046 1.00 41.25 190 GLN A O 1
ATOM 1493 N N . ALA A 1 191 ? 7.012 9.504 -15.171 1.00 40.81 191 ALA A N 1
ATOM 1494 C CA . ALA A 1 191 ? 6.646 10.091 -13.917 1.00 40.81 191 ALA A CA 1
ATOM 1495 C C . ALA A 1 191 ? 7.991 9.971 -13.250 1.00 40.81 191 ALA A C 1
ATOM 1497 O O . ALA A 1 191 ? 8.265 8.953 -12.607 1.00 40.81 191 ALA A O 1
ATOM 1498 N N . GLY A 1 192 ? 8.875 10.919 -13.616 1.00 36.75 192 GLY A N 1
ATOM 1499 C CA . GLY A 1 192 ? 10.165 11.135 -13.012 1.00 36.75 192 GLY A CA 1
ATOM 1500 C C . GLY A 1 192 ? 9.850 10.972 -11.562 1.00 36.75 192 GLY A C 1
ATOM 1501 O O . GLY A 1 192 ? 8.883 11.600 -11.110 1.00 36.75 192 GLY A O 1
ATOM 1502 N N . GLU A 1 193 ? 10.484 9.953 -10.971 1.00 38.81 193 GLU A N 1
ATOM 1503 C CA . GLU A 1 193 ? 10.130 9.461 -9.657 1.00 38.81 193 GLU A CA 1
ATOM 1504 C C . GLU A 1 193 ? 9.698 10.681 -8.859 1.00 38.81 193 GLU A C 1
ATOM 1506 O O . GLU A 1 193 ? 10.478 11.614 -8.667 1.00 38.81 193 GLU A O 1
ATOM 1511 N N . THR A 1 194 ? 8.463 10.703 -8.373 1.00 39.62 194 THR A N 1
ATOM 1512 C CA . THR A 1 194 ? 8.214 11.468 -7.166 1.00 39.62 194 THR A CA 1
ATOM 1513 C C . THR A 1 194 ? 8.943 10.723 -6.038 1.00 39.62 194 THR A C 1
ATOM 1515 O O . THR A 1 194 ? 8.354 10.385 -5.021 1.00 39.62 194 THR A O 1
ATOM 1518 N N . THR A 1 195 ? 10.258 10.458 -6.183 1.00 40.28 195 THR A N 1
ATOM 1519 C CA . THR A 1 195 ? 11.213 10.887 -5.176 1.00 40.28 195 THR A CA 1
ATOM 1520 C C . THR A 1 195 ? 10.710 12.252 -4.806 1.00 40.28 195 THR A C 1
ATOM 1522 O O . THR A 1 195 ? 10.703 13.152 -5.645 1.00 40.28 195 THR A O 1
ATOM 1525 N N . LEU A 1 196 ? 10.090 12.316 -3.634 1.00 42.16 196 LEU A N 1
ATOM 1526 C CA . LEU A 1 196 ? 9.589 13.524 -3.022 1.00 42.16 196 LEU A CA 1
ATOM 1527 C C . LEU A 1 196 ? 10.356 14.735 -3.552 1.00 42.16 196 LEU A C 1
ATOM 1529 O O . LEU A 1 196 ? 11.595 14.723 -3.578 1.00 42.16 196 LEU A O 1
ATOM 1533 N N . LYS A 1 197 ? 9.626 15.799 -3.889 1.00 39.44 197 LYS A N 1
ATOM 1534 C CA . LYS A 1 197 ? 10.168 17.151 -4.081 1.00 39.44 197 LYS A CA 1
ATOM 1535 C C . LYS A 1 197 ? 11.137 17.601 -2.953 1.00 39.44 197 LYS A C 1
ATOM 1537 O O . LYS A 1 197 ? 11.704 18.676 -3.061 1.00 39.44 197 LYS A O 1
ATOM 1542 N N . SER A 1 198 ? 11.386 16.794 -1.914 1.00 42.31 198 SER A N 1
ATOM 1543 C CA . SER A 1 198 ? 12.408 16.970 -0.878 1.00 42.31 198 SER A CA 1
ATOM 1544 C C . SER A 1 198 ? 13.793 16.364 -1.169 1.00 42.31 198 SER A C 1
ATOM 1546 O O . SER A 1 198 ? 14.642 16.352 -0.281 1.00 42.31 198 SER A O 1
ATOM 1548 N N . SER A 1 199 ? 14.082 15.838 -2.364 1.00 44.84 199 SER A N 1
ATOM 1549 C CA . SER A 1 199 ? 15.397 15.216 -2.601 1.00 44.84 199 SER A CA 1
ATOM 1550 C C . SER A 1 199 ? 16.013 15.514 -3.959 1.00 44.84 199 SER A C 1
ATOM 1552 O O . SER A 1 199 ? 16.562 14.628 -4.612 1.00 44.84 199 SER A O 1
ATOM 1554 N N . SER A 1 200 ? 16.036 16.791 -4.354 1.00 54.12 200 SER A N 1
ATOM 1555 C CA . SER A 1 200 ? 17.136 17.201 -5.227 1.00 54.12 200 SER A CA 1
ATOM 1556 C C . SER A 1 200 ? 18.439 16.902 -4.477 1.00 54.12 200 SER A C 1
ATOM 1558 O O . SER A 1 200 ? 18.558 17.167 -3.278 1.00 54.12 200 SER A O 1
ATOM 1560 N N . LEU A 1 201 ? 19.413 16.301 -5.160 1.00 62.72 201 LEU A N 1
ATOM 1561 C CA . LEU A 1 201 ? 20.753 16.079 -4.612 1.00 62.72 201 LEU A CA 1
ATOM 1562 C C . LEU A 1 201 ? 21.296 17.376 -3.983 1.00 62.72 201 LEU A C 1
ATOM 1564 O O . LEU A 1 201 ? 21.894 17.337 -2.916 1.00 62.72 201 LEU A O 1
ATOM 1568 N N . GLY A 1 202 ? 20.963 18.525 -4.583 1.00 67.75 202 GLY A N 1
ATOM 1569 C CA . GLY A 1 202 ? 21.246 19.852 -4.047 1.00 67.75 202 GLY A CA 1
ATOM 1570 C C . GLY A 1 202 ? 20.588 20.152 -2.697 1.00 67.75 202 GLY A C 1
ATOM 1571 O O . GLY A 1 202 ? 21.258 20.721 -1.848 1.00 67.75 202 GLY A O 1
ATOM 1572 N N . PHE A 1 203 ? 19.332 19.763 -2.450 1.00 69.88 203 PHE A N 1
ATOM 1573 C CA . PHE A 1 203 ? 18.693 19.943 -1.138 1.00 69.88 203 PHE A CA 1
ATOM 1574 C C . PHE A 1 203 ? 19.340 19.058 -0.072 1.00 69.88 203 PHE A C 1
ATOM 1576 O O . PHE A 1 203 ? 19.609 19.539 1.019 1.00 69.88 203 PHE A O 1
ATOM 1583 N N . LYS A 1 204 ? 19.664 17.796 -0.389 1.00 67.00 204 LYS A N 1
ATOM 1584 C CA . LYS A 1 204 ? 20.354 16.904 0.561 1.00 67.00 204 LYS A CA 1
ATOM 1585 C C . LYS A 1 204 ? 21.781 17.347 0.857 1.00 67.00 204 LYS A C 1
ATOM 1587 O O . LYS A 1 204 ? 22.164 17.349 2.017 1.00 67.00 204 LYS A O 1
ATOM 1592 N N . ILE A 1 205 ? 22.538 17.750 -0.165 1.00 75.50 205 ILE A N 1
ATOM 1593 C CA . ILE A 1 205 ? 23.878 18.324 0.002 1.00 75.50 205 ILE A CA 1
ATOM 1594 C C . ILE A 1 205 ? 23.764 19.594 0.843 1.00 75.50 205 ILE A C 1
ATOM 1596 O O . ILE A 1 205 ? 24.362 19.662 1.907 1.00 75.50 205 ILE A O 1
ATOM 1600 N N . LYS A 1 206 ? 22.931 20.564 0.445 1.00 76.75 206 LYS A N 1
ATOM 1601 C CA . LYS A 1 206 ? 22.761 21.804 1.211 1.00 76.75 206 LYS A CA 1
ATOM 1602 C C . LYS A 1 206 ? 22.353 21.519 2.649 1.00 76.75 206 LYS A C 1
ATOM 1604 O O . LYS A 1 206 ? 23.015 22.022 3.535 1.00 76.75 206 LYS A O 1
ATOM 1609 N N . PHE A 1 207 ? 21.346 20.687 2.889 1.00 80.50 207 PHE A N 1
ATOM 1610 C CA . PHE A 1 207 ? 20.882 20.373 4.238 1.00 80.50 207 PHE A CA 1
ATOM 1611 C C . PHE A 1 207 ? 21.948 19.651 5.071 1.00 80.50 207 PHE A C 1
ATOM 1613 O O . PHE A 1 207 ? 22.210 20.079 6.185 1.00 80.50 207 PHE A O 1
ATOM 1620 N N . MET A 1 208 ? 22.622 18.626 4.533 1.00 77.38 208 MET A N 1
ATOM 1621 C CA . MET A 1 208 ? 23.690 17.923 5.258 1.00 77.38 208 MET A CA 1
ATOM 1622 C C . MET A 1 208 ? 24.873 18.841 5.579 1.00 77.38 208 MET A C 1
ATOM 1624 O O . MET A 1 208 ? 25.366 18.813 6.701 1.00 77.38 208 MET A O 1
ATOM 1628 N N . TYR A 1 209 ? 25.317 19.668 4.628 1.00 81.81 209 TYR A N 1
ATOM 1629 C CA . TYR A 1 209 ? 26.437 20.585 4.857 1.00 81.81 209 TYR A CA 1
ATOM 1630 C C . TYR A 1 209 ? 26.045 21.778 5.739 1.00 81.81 209 TYR A C 1
ATOM 1632 O O . TYR A 1 209 ? 26.840 22.162 6.588 1.00 81.81 209 TYR A O 1
ATOM 1640 N N . LEU A 1 210 ? 24.837 22.341 5.599 1.00 81.44 210 LEU A N 1
ATOM 1641 C CA . LEU A 1 210 ? 24.334 23.407 6.480 1.00 81.44 210 LEU A CA 1
ATOM 1642 C C . LEU A 1 210 ? 24.106 22.902 7.902 1.00 81.44 210 LEU A C 1
ATOM 1644 O O . LEU A 1 210 ? 24.427 23.621 8.839 1.00 81.44 210 LEU A O 1
ATOM 1648 N N . GLN A 1 211 ? 23.589 21.683 8.067 1.00 79.88 211 GLN A N 1
ATOM 1649 C CA . GLN A 1 211 ? 23.437 21.073 9.383 1.00 79.88 211 GLN A CA 1
ATOM 1650 C C . GLN A 1 211 ? 24.807 20.811 10.012 1.00 79.88 211 GLN A C 1
ATOM 1652 O O . GLN A 1 211 ? 25.027 21.232 11.137 1.00 79.88 211 GLN A O 1
ATOM 1657 N N . ALA A 1 212 ? 25.761 20.235 9.272 1.00 79.12 212 ALA A N 1
ATOM 1658 C CA . ALA A 1 212 ? 27.122 20.034 9.772 1.00 79.12 212 ALA A CA 1
ATOM 1659 C C . ALA A 1 212 ? 27.831 21.357 10.130 1.00 79.12 212 ALA A C 1
ATOM 1661 O O . ALA A 1 212 ? 28.542 21.421 11.128 1.00 79.12 212 ALA A O 1
ATOM 1662 N N . LEU A 1 213 ? 27.621 22.427 9.351 1.00 81.94 213 LEU A N 1
ATOM 1663 C CA . LEU A 1 213 ? 28.095 23.778 9.681 1.00 81.94 213 LEU A CA 1
ATOM 1664 C C . LEU A 1 213 ? 27.418 24.322 10.943 1.00 81.94 213 LEU A C 1
ATOM 1666 O O . LEU A 1 213 ? 28.099 24.867 11.806 1.00 81.94 213 LEU A O 1
ATOM 1670 N N . GLY A 1 214 ? 26.099 24.162 11.066 1.00 82.56 214 GLY A N 1
ATOM 1671 C CA . GLY A 1 214 ? 25.342 24.548 12.255 1.00 82.56 214 GLY A CA 1
ATOM 1672 C C . GLY A 1 214 ? 25.843 23.831 13.506 1.00 82.56 214 GLY A C 1
ATOM 1673 O O . GLY A 1 214 ? 26.154 24.488 14.495 1.00 82.56 214 GLY A O 1
ATOM 1674 N N . ASP A 1 215 ? 26.019 22.514 13.429 1.00 75.50 215 ASP A N 1
ATOM 1675 C CA . ASP A 1 215 ? 26.561 21.689 14.508 1.00 75.50 215 ASP A CA 1
ATOM 1676 C C . ASP A 1 215 ? 27.997 22.110 14.855 1.00 75.50 215 ASP A C 1
ATOM 1678 O O . ASP A 1 215 ? 28.322 22.254 16.030 1.00 75.50 215 ASP A O 1
ATOM 1682 N N . PHE A 1 216 ? 28.839 22.420 13.861 1.00 76.19 216 PHE A N 1
ATOM 1683 C CA . PHE A 1 216 ? 30.184 22.956 14.088 1.00 76.19 216 PHE A CA 1
ATOM 1684 C C . PHE A 1 216 ? 30.166 24.306 14.822 1.00 76.19 216 PHE A C 1
ATOM 1686 O O . PHE A 1 216 ? 30.960 24.509 15.736 1.00 76.19 216 PHE A O 1
ATOM 1693 N N . PHE A 1 217 ? 29.258 25.223 14.475 1.00 73.81 217 PHE A N 1
ATOM 1694 C CA . PHE A 1 217 ? 29.135 26.510 15.170 1.00 73.81 217 PHE A CA 1
ATOM 1695 C C . PHE A 1 217 ? 28.548 26.371 16.573 1.00 73.81 217 PHE A C 1
ATOM 1697 O O . PHE A 1 217 ? 29.004 27.057 17.484 1.00 73.81 217 PHE A O 1
ATOM 1704 N N . VAL A 1 218 ? 27.570 25.487 16.774 1.00 75.19 218 VAL A N 1
ATOM 1705 C CA . VAL A 1 218 ? 26.999 25.212 18.100 1.00 75.19 218 VAL A CA 1
ATOM 1706 C C . VAL A 1 218 ? 28.045 24.552 18.992 1.00 75.19 218 VAL A C 1
ATOM 1708 O O . VAL A 1 218 ? 28.252 24.984 20.123 1.00 75.19 218 VAL A O 1
ATOM 1711 N N . GLN A 1 219 ? 28.761 23.554 18.477 1.00 75.00 219 GLN A N 1
ATOM 1712 C CA . GLN A 1 219 ? 29.786 22.843 19.228 1.00 75.00 219 GLN A CA 1
ATOM 1713 C C . GLN A 1 219 ? 31.012 23.733 19.472 1.00 75.00 219 GLN A C 1
ATOM 1715 O O . GLN A 1 219 ? 31.467 23.847 20.608 1.00 75.00 219 GLN A O 1
ATOM 1720 N N . GLY A 1 220 ? 31.481 24.465 18.459 1.00 73.25 220 GLY A N 1
ATOM 1721 C CA . GLY A 1 220 ? 32.540 25.467 18.596 1.00 73.25 220 GLY A CA 1
ATOM 1722 C C . GLY A 1 220 ? 32.160 26.595 19.558 1.00 73.25 220 GLY A C 1
ATOM 1723 O O . GLY A 1 220 ? 32.951 26.955 20.425 1.00 73.25 220 GLY A O 1
ATOM 1724 N N . GLY A 1 221 ? 30.925 27.095 19.480 1.00 72.75 221 GLY A N 1
ATOM 1725 C CA . GLY A 1 221 ? 30.376 28.094 20.396 1.00 72.75 221 GLY A CA 1
ATOM 1726 C C . GLY A 1 221 ? 30.243 27.579 21.827 1.00 72.75 221 GLY A C 1
ATOM 1727 O O . GLY A 1 221 ? 30.539 28.315 22.763 1.00 72.75 221 GLY A O 1
ATOM 1728 N N . SER A 1 222 ? 29.884 26.306 22.015 1.00 75.19 222 SER A N 1
ATOM 1729 C CA . SER A 1 222 ? 29.840 25.678 23.338 1.00 75.19 222 SER A CA 1
ATOM 1730 C C . SER A 1 222 ? 31.236 25.520 23.946 1.00 75.19 222 SER A C 1
ATOM 1732 O O . SER A 1 222 ? 31.421 25.842 25.115 1.00 75.19 222 SER A O 1
ATOM 1734 N N . CYS A 1 223 ? 32.249 25.150 23.155 1.00 73.88 223 CYS A N 1
ATOM 1735 C CA . CYS A 1 223 ? 33.634 25.081 23.623 1.00 73.88 223 CYS A CA 1
ATOM 1736 C C . CYS A 1 223 ? 34.179 26.473 23.966 1.00 73.88 223 CYS A C 1
ATOM 1738 O O . CYS A 1 223 ? 34.750 26.665 25.036 1.00 73.88 223 CYS A O 1
ATOM 1740 N N . VAL A 1 224 ? 33.957 27.468 23.103 1.00 76.38 224 VAL A N 1
ATOM 1741 C CA . VAL A 1 224 ? 34.383 28.855 23.346 1.00 76.38 224 VAL A CA 1
ATOM 1742 C C . VAL A 1 224 ? 33.658 29.444 24.559 1.00 76.38 224 VAL A C 1
ATOM 1744 O O . VAL A 1 224 ? 34.301 30.044 25.416 1.00 76.38 224 VAL A O 1
ATOM 1747 N N . GLY A 1 225 ? 32.351 29.213 24.695 1.00 72.75 225 GLY A N 1
ATOM 1748 C CA . GLY A 1 225 ? 31.563 29.630 25.855 1.00 72.75 225 GLY A CA 1
ATOM 1749 C C . GLY A 1 225 ? 32.050 28.993 27.157 1.00 72.75 225 GLY A C 1
ATOM 1750 O O . GLY A 1 225 ? 32.231 29.696 28.148 1.00 72.75 225 GLY A O 1
ATOM 1751 N N . VAL A 1 226 ? 32.353 27.691 27.147 1.00 73.94 226 VAL A N 1
ATOM 1752 C CA . VAL A 1 226 ? 32.946 26.991 28.299 1.00 73.94 226 VAL A CA 1
ATOM 1753 C C . VAL A 1 226 ? 34.328 27.555 28.636 1.00 73.94 226 VAL A C 1
ATOM 1755 O O . VAL A 1 226 ? 34.614 27.776 29.811 1.00 73.94 226 VAL A O 1
ATOM 1758 N N . HIS A 1 227 ? 35.164 27.871 27.641 1.00 77.19 227 HIS A N 1
ATOM 1759 C CA . HIS A 1 227 ? 36.460 28.513 27.877 1.00 77.19 227 HIS A CA 1
ATOM 1760 C C . HIS A 1 227 ? 36.324 29.928 28.454 1.00 77.19 227 HIS A C 1
ATOM 1762 O O . HIS A 1 227 ? 37.063 30.267 29.375 1.00 77.19 227 HIS A O 1
ATOM 1768 N N . PHE A 1 228 ? 35.368 30.737 27.987 1.00 78.00 228 PHE A N 1
ATOM 1769 C CA . PHE A 1 228 ? 35.102 32.060 28.561 1.00 78.00 228 PHE A CA 1
ATOM 1770 C C . PHE A 1 228 ? 34.599 31.973 30.002 1.00 78.00 228 PHE A C 1
ATOM 1772 O O . PHE A 1 228 ? 35.078 32.719 30.851 1.00 78.00 228 PHE A O 1
ATOM 1779 N N . ILE A 1 229 ? 33.687 31.042 30.301 1.00 79.31 229 ILE A N 1
ATOM 1780 C CA . ILE A 1 229 ? 33.208 30.806 31.669 1.00 79.31 229 ILE A CA 1
ATOM 1781 C C . ILE A 1 229 ? 34.366 30.345 32.564 1.00 79.31 229 ILE A C 1
ATOM 1783 O O . ILE A 1 229 ? 34.534 30.872 33.660 1.00 79.31 229 ILE A O 1
ATOM 1787 N N . ALA A 1 230 ? 35.205 29.420 32.092 1.00 79.31 230 ALA A N 1
ATOM 1788 C CA . ALA A 1 230 ? 36.369 28.947 32.838 1.00 79.31 230 ALA A CA 1
ATOM 1789 C C . ALA A 1 230 ? 37.389 30.068 33.101 1.00 79.31 230 ALA A C 1
ATOM 1791 O O . ALA A 1 230 ? 37.863 30.211 34.227 1.00 79.31 230 ALA A O 1
ATOM 1792 N N . LEU A 1 231 ? 37.688 30.901 32.097 1.00 84.94 231 LEU A N 1
ATOM 1793 C CA . LEU A 1 231 ? 38.571 32.064 32.242 1.00 84.94 231 LEU A CA 1
ATOM 1794 C C . LEU A 1 231 ? 37.990 33.109 33.199 1.00 84.94 231 LEU A C 1
ATOM 1796 O O . LEU A 1 231 ? 38.727 33.675 34.002 1.00 84.94 231 LEU A O 1
ATOM 1800 N N . PHE A 1 232 ? 36.679 33.341 33.148 1.00 86.25 232 PHE A N 1
ATOM 1801 C CA . PHE A 1 232 ? 35.988 34.261 34.047 1.00 86.25 232 PHE A CA 1
ATOM 1802 C C . PHE A 1 232 ? 36.023 33.771 35.502 1.00 86.25 232 PHE A C 1
ATOM 1804 O O . PHE A 1 232 ? 36.387 34.533 36.396 1.00 86.25 232 PHE A O 1
ATOM 1811 N N . ILE A 1 233 ? 35.734 32.485 35.739 1.00 87.56 233 ILE A N 1
ATOM 1812 C CA . ILE A 1 233 ? 35.850 31.856 37.065 1.00 87.56 233 ILE A CA 1
ATOM 1813 C C . ILE A 1 233 ? 37.289 31.951 37.577 1.00 87.56 233 ILE A C 1
ATOM 1815 O O . ILE A 1 233 ? 37.506 32.335 38.725 1.00 87.56 233 ILE A O 1
ATOM 1819 N N . PHE A 1 234 ? 38.277 31.651 36.730 1.00 90.69 234 PHE A N 1
ATOM 1820 C CA . PHE A 1 234 ? 39.688 31.767 37.086 1.00 90.69 234 PHE A CA 1
ATOM 1821 C C . PHE A 1 234 ? 40.055 33.196 37.511 1.00 90.69 234 PHE A C 1
ATOM 1823 O O . PHE A 1 234 ? 40.710 33.380 38.534 1.00 90.69 234 PHE A O 1
ATOM 1830 N N . TRP A 1 235 ? 39.588 34.212 36.781 1.00 92.81 235 TRP A N 1
ATOM 1831 C CA . TRP A 1 235 ? 39.837 35.619 37.109 1.00 92.81 235 TRP A CA 1
ATOM 1832 C C . TRP A 1 235 ? 39.193 36.054 38.427 1.00 92.81 235 TRP A C 1
ATOM 1834 O O . TRP A 1 235 ? 39.811 36.797 39.194 1.00 92.81 235 TRP A O 1
ATOM 1844 N N . ILE A 1 236 ? 37.978 35.575 38.712 1.00 90.12 236 ILE A N 1
ATOM 1845 C CA . ILE A 1 236 ? 37.308 35.796 40.000 1.00 90.12 236 ILE A CA 1
ATOM 1846 C C . ILE A 1 236 ? 38.121 35.160 41.126 1.00 90.12 236 ILE A C 1
ATOM 1848 O O . ILE A 1 236 ? 38.438 35.841 42.097 1.00 90.12 236 ILE A O 1
ATOM 1852 N N . LEU A 1 237 ? 38.497 33.885 40.992 1.00 87.38 237 LEU A N 1
ATOM 1853 C CA . LEU A 1 237 ? 39.285 33.178 42.004 1.00 87.38 237 LEU A CA 1
ATOM 1854 C C . LEU A 1 237 ? 40.637 33.859 42.240 1.00 87.38 237 LEU A C 1
ATOM 1856 O O . LEU A 1 237 ? 41.015 34.072 43.387 1.00 87.38 237 LEU A O 1
ATOM 1860 N N . TYR A 1 238 ? 41.329 34.259 41.171 1.00 89.88 238 TYR A N 1
ATOM 1861 C CA . TYR A 1 238 ? 42.591 34.990 41.255 1.00 89.88 238 TYR A CA 1
ATOM 1862 C C . TYR A 1 238 ? 42.425 36.333 41.978 1.00 89.88 238 TYR A C 1
ATOM 1864 O O . TYR A 1 238 ? 43.212 36.663 42.862 1.00 89.88 238 TYR A O 1
ATOM 1872 N N . SER A 1 239 ? 41.371 37.085 41.652 1.00 89.69 239 SER A N 1
ATOM 1873 C CA . SER A 1 239 ? 41.085 38.386 42.269 1.00 89.69 239 SER A CA 1
ATOM 1874 C C . SER A 1 239 ? 40.702 38.254 43.746 1.00 89.69 239 SER A C 1
ATOM 1876 O O . SER A 1 239 ? 41.178 39.033 44.566 1.00 89.69 239 SER A O 1
ATOM 1878 N N . LEU A 1 240 ? 39.906 37.242 44.111 1.00 86.06 240 LEU A N 1
ATOM 1879 C CA . LEU A 1 240 ? 39.585 36.928 45.508 1.00 86.06 240 LEU A CA 1
ATOM 1880 C C . LEU A 1 240 ? 40.843 36.560 46.307 1.00 86.06 240 LEU A C 1
ATOM 1882 O O . LEU A 1 240 ? 41.010 37.019 47.436 1.00 86.06 240 LEU A O 1
ATOM 1886 N N . LEU A 1 241 ? 41.757 35.798 45.699 1.00 84.62 241 LEU A N 1
ATOM 1887 C CA . LEU A 1 241 ? 43.028 35.414 46.313 1.00 84.62 241 LEU A CA 1
ATOM 1888 C C . LEU A 1 241 ? 43.947 36.630 46.529 1.00 84.62 241 LEU A C 1
ATOM 1890 O O . LEU A 1 241 ? 44.543 36.766 47.595 1.00 84.62 241 LEU A O 1
ATOM 1894 N N . GLN A 1 242 ? 44.000 37.557 45.564 1.00 87.38 242 GLN A N 1
ATOM 1895 C CA . GLN A 1 242 ? 44.712 38.840 45.691 1.00 87.38 242 GLN A CA 1
ATOM 1896 C C . GLN A 1 242 ? 44.095 39.757 46.760 1.00 87.38 242 GLN A C 1
ATOM 1898 O O . GLN A 1 242 ? 44.814 40.486 47.436 1.00 87.38 242 GLN A O 1
ATOM 1903 N N . MET A 1 243 ? 42.774 39.697 46.959 1.00 88.06 243 MET A N 1
ATOM 1904 C CA . MET A 1 243 ? 42.069 40.437 48.016 1.00 88.06 243 MET A CA 1
ATOM 1905 C C . MET A 1 243 ? 42.219 39.813 49.415 1.00 88.06 243 MET A C 1
ATOM 1907 O O . MET A 1 243 ? 41.606 40.296 50.364 1.00 88.06 243 MET A O 1
ATOM 1911 N N . GLY A 1 244 ? 43.026 38.758 49.571 1.00 80.56 244 GLY A N 1
ATOM 1912 C CA . GLY A 1 244 ? 43.295 38.150 50.874 1.00 80.56 244 GLY A CA 1
ATOM 1913 C C . GLY A 1 244 ? 42.151 37.288 51.411 1.00 80.56 244 GLY A C 1
ATOM 1914 O O . GLY A 1 244 ? 42.153 36.949 52.595 1.00 80.56 244 GLY A O 1
ATOM 1915 N N . PHE A 1 245 ? 41.192 36.889 50.565 1.00 74.00 245 PHE A N 1
ATOM 1916 C CA . PHE A 1 245 ? 40.254 35.824 50.917 1.00 74.00 245 PHE A CA 1
ATOM 1917 C C . PHE A 1 245 ? 41.005 34.490 50.907 1.00 74.00 245 PHE A C 1
ATOM 1919 O O . PHE A 1 245 ? 41.117 33.809 49.888 1.00 74.00 245 PHE A O 1
ATOM 1926 N N . ILE A 1 246 ? 41.557 34.133 52.065 1.00 71.00 246 ILE A N 1
ATOM 1927 C CA . ILE A 1 246 ? 42.164 32.829 52.312 1.00 71.00 246 ILE A CA 1
ATOM 1928 C C . ILE A 1 246 ? 41.034 31.798 52.244 1.00 71.00 246 ILE A C 1
ATOM 1930 O O . ILE A 1 246 ? 40.160 31.765 53.113 1.00 71.00 246 ILE A O 1
ATOM 1934 N N . LEU A 1 247 ? 41.025 30.973 51.193 1.00 65.62 247 LEU A N 1
ATOM 1935 C CA . LEU A 1 247 ? 40.163 29.795 51.152 1.00 65.62 247 LEU A CA 1
ATOM 1936 C C . LEU A 1 247 ? 40.463 28.941 52.395 1.00 65.62 247 LEU A C 1
ATOM 1938 O O . LEU A 1 247 ? 41.639 28.739 52.712 1.00 65.62 247 LEU A O 1
ATOM 1942 N N . PRO A 1 248 ? 39.437 28.449 53.111 1.00 68.38 248 PRO A N 1
ATOM 1943 C CA . PRO A 1 248 ? 39.661 27.578 54.253 1.00 68.38 248 PRO A CA 1
ATOM 1944 C C . PRO A 1 248 ? 40.497 26.367 53.809 1.00 68.38 248 PRO A C 1
ATOM 1946 O O . PRO A 1 248 ? 40.299 25.875 52.692 1.00 68.38 248 PRO A O 1
ATOM 1949 N N . PRO A 1 249 ? 41.438 25.889 54.642 1.00 66.19 249 PRO A N 1
ATOM 1950 C CA . PRO A 1 249 ? 42.254 24.732 54.306 1.00 66.19 249 PRO A CA 1
ATOM 1951 C C . PRO A 1 249 ? 41.338 23.560 53.948 1.00 66.19 249 PRO A C 1
ATOM 1953 O O . PRO A 1 249 ? 40.436 23.203 54.710 1.00 66.19 249 PRO A O 1
ATOM 1956 N N . VAL A 1 250 ? 41.543 22.993 52.759 1.00 64.00 250 VAL A N 1
ATOM 1957 C CA . VAL A 1 250 ? 40.806 21.810 52.313 1.00 64.00 250 VAL A CA 1
ATOM 1958 C C . VAL A 1 250 ? 41.121 20.677 53.298 1.00 64.00 250 VAL A C 1
ATOM 1960 O O . VAL A 1 250 ? 42.301 20.379 53.493 1.00 64.00 250 VAL A O 1
ATOM 1963 N N . PRO A 1 251 ? 40.115 20.043 53.928 1.00 61.69 251 PRO A N 1
ATOM 1964 C CA . PRO A 1 251 ? 40.346 18.919 54.825 1.00 61.69 251 PRO A CA 1
ATOM 1965 C C . PRO A 1 251 ? 41.011 17.778 54.048 1.00 61.69 251 PRO A C 1
ATOM 1967 O O . PRO A 1 251 ? 40.430 17.243 53.104 1.00 61.69 251 PRO A O 1
ATOM 1970 N N . THR A 1 252 ? 42.223 17.398 54.442 1.00 61.72 252 THR A N 1
ATOM 1971 C CA . THR A 1 252 ? 43.021 16.332 53.811 1.00 61.72 252 THR A CA 1
ATOM 1972 C C . THR A 1 252 ? 42.499 14.916 54.079 1.00 61.72 252 THR A C 1
ATOM 1974 O O . THR A 1 252 ? 43.043 13.953 53.550 1.00 61.72 252 THR A O 1
ATOM 1977 N N . ASP A 1 253 ? 41.411 14.767 54.836 1.00 52.88 253 ASP A N 1
ATOM 1978 C CA . ASP A 1 253 ? 40.985 13.469 55.378 1.00 52.88 253 ASP A CA 1
ATOM 1979 C C . ASP A 1 253 ? 39.951 12.727 54.518 1.00 52.88 253 ASP A C 1
ATOM 1981 O O . ASP A 1 253 ? 39.359 11.740 54.951 1.00 52.88 253 ASP A O 1
ATOM 1985 N N . ARG A 1 254 ? 39.725 13.155 53.272 1.00 52.34 254 ARG A N 1
ATOM 1986 C CA . ARG A 1 254 ? 38.939 12.376 52.300 1.00 52.34 254 ARG A CA 1
ATOM 1987 C C . ARG A 1 254 ? 39.768 12.049 51.071 1.00 52.34 254 ARG A C 1
ATOM 1989 O O . ARG A 1 254 ? 39.484 12.502 49.965 1.00 52.34 254 ARG A O 1
ATOM 1996 N N . PHE A 1 255 ? 40.784 11.218 51.281 1.00 48.53 255 PHE A N 1
ATOM 1997 C CA . PHE A 1 255 ? 41.336 10.403 50.208 1.00 48.53 255 PHE A CA 1
ATOM 1998 C C . PHE A 1 255 ? 40.210 9.537 49.631 1.00 48.53 255 PHE A C 1
ATOM 2000 O O . PHE A 1 255 ? 39.609 8.717 50.325 1.00 48.53 255 PHE A O 1
ATOM 2007 N N . LEU A 1 256 ? 39.900 9.768 48.357 1.00 49.16 256 LEU A N 1
ATOM 2008 C CA . LEU A 1 256 ? 39.102 8.861 47.540 1.00 49.16 256 LEU A CA 1
ATOM 2009 C C . LEU A 1 256 ? 39.766 7.472 47.546 1.00 49.16 256 LEU A C 1
ATOM 2011 O O . LEU A 1 256 ? 40.998 7.403 47.480 1.00 49.16 256 LEU A O 1
ATOM 2015 N N . PRO A 1 257 ? 38.993 6.374 47.608 1.00 54.00 257 PRO A N 1
ATOM 2016 C CA . PRO A 1 257 ? 39.556 5.039 47.486 1.00 54.00 257 PRO A CA 1
ATOM 2017 C C . PRO A 1 257 ? 40.276 4.915 46.140 1.00 54.00 257 PRO A C 1
ATOM 2019 O O . PRO A 1 257 ? 39.726 5.226 45.082 1.00 54.00 257 PRO A O 1
ATOM 2022 N N . LEU A 1 258 ? 41.540 4.499 46.218 1.00 50.75 258 LEU A N 1
ATOM 2023 C CA . LEU A 1 258 ? 42.377 4.135 45.084 1.00 50.75 258 LEU A CA 1
ATOM 2024 C C . LEU A 1 258 ? 41.638 3.113 44.216 1.00 50.75 258 LEU A C 1
ATOM 2026 O O . LEU A 1 258 ? 41.102 2.138 44.737 1.00 50.75 258 LEU A O 1
ATOM 2030 N N . CYS A 1 259 ? 41.638 3.347 42.903 1.00 48.75 259 CYS A N 1
ATOM 2031 C CA . CYS A 1 259 ? 41.152 2.413 41.897 1.00 48.75 259 CYS A CA 1
ATOM 2032 C C . CYS A 1 259 ? 41.701 1.005 42.160 1.00 48.75 259 CYS A C 1
ATOM 2034 O O . CYS A 1 259 ? 42.889 0.737 41.966 1.00 48.75 259 CYS A O 1
ATOM 2036 N N . GLU A 1 260 ? 40.817 0.111 42.584 1.00 51.34 260 GLU A N 1
ATOM 2037 C CA . GLU A 1 260 ? 41.073 -1.317 42.624 1.00 51.34 260 GLU A CA 1
ATOM 2038 C C . GLU A 1 260 ? 41.205 -1.815 41.177 1.00 51.34 260 GLU A C 1
ATOM 2040 O O . GLU A 1 260 ? 40.410 -1.471 40.298 1.00 51.34 260 GLU A O 1
ATOM 2045 N N . LYS A 1 261 ? 42.289 -2.546 40.905 1.00 51.81 261 LYS A N 1
ATOM 2046 C CA . LYS A 1 261 ? 42.597 -3.112 39.588 1.00 51.81 261 LYS A CA 1
ATOM 2047 C C . LYS A 1 261 ? 41.423 -3.970 39.116 1.00 51.81 261 LYS A C 1
ATOM 2049 O O . LYS A 1 261 ? 41.097 -4.953 39.770 1.00 51.81 261 LYS A O 1
ATOM 2054 N N . SER A 1 262 ? 40.855 -3.650 37.953 1.00 50.25 262 SER A N 1
ATOM 2055 C CA . SER A 1 262 ? 39.898 -4.533 37.287 1.00 50.25 262 SER A CA 1
ATOM 2056 C C . SER A 1 262 ? 40.570 -5.871 36.974 1.00 50.25 262 SER A C 1
ATOM 2058 O O . SER A 1 262 ? 41.594 -5.909 36.280 1.00 50.25 262 SER A O 1
ATOM 2060 N N . GLU A 1 263 ? 39.996 -6.955 37.482 1.00 55.78 263 GLU A N 1
ATOM 2061 C CA . GLU A 1 263 ? 40.380 -8.313 37.124 1.00 55.78 263 GLU A CA 1
ATOM 2062 C C . GLU A 1 263 ? 40.261 -8.537 35.611 1.00 55.78 263 GLU A C 1
ATOM 2064 O O . GLU A 1 263 ? 39.362 -8.031 34.934 1.00 55.78 263 GLU A O 1
ATOM 2069 N N . LYS A 1 264 ? 41.230 -9.295 35.089 1.00 48.78 264 LYS A N 1
ATOM 2070 C CA . LYS A 1 264 ? 41.281 -9.779 33.711 1.00 48.78 264 LYS A CA 1
ATOM 2071 C C . LYS A 1 264 ? 39.957 -10.448 33.345 1.00 48.78 264 LYS A C 1
ATOM 2073 O O . LYS A 1 264 ? 39.600 -11.461 33.936 1.00 48.78 264 LYS A O 1
ATOM 2078 N N . TRP A 1 265 ? 39.307 -9.945 32.302 1.00 47.75 265 TRP A N 1
ATOM 2079 C CA . TRP A 1 265 ? 38.359 -10.738 31.531 1.00 47.75 265 TRP A CA 1
ATOM 2080 C C . TRP A 1 265 ? 39.117 -11.892 30.872 1.00 47.75 265 TRP A C 1
ATOM 2082 O O . TRP A 1 265 ? 39.958 -11.682 29.998 1.00 47.75 265 TRP A O 1
ATOM 2092 N N . SER A 1 266 ? 38.858 -13.104 31.347 1.00 52.66 266 SER A N 1
ATOM 2093 C CA . SER A 1 266 ? 39.214 -14.347 30.680 1.00 52.66 266 SER A CA 1
ATOM 2094 C C . SER A 1 266 ? 38.319 -14.528 29.454 1.00 52.66 266 SER A C 1
ATOM 2096 O O . SER A 1 266 ? 37.100 -14.638 29.575 1.00 52.66 266 SER A O 1
ATOM 2098 N N . GLU A 1 267 ? 38.938 -14.550 28.276 1.00 56.94 267 GLU A N 1
ATOM 2099 C CA . GLU A 1 267 ? 38.358 -15.122 27.065 1.00 56.94 267 GLU A CA 1
ATOM 2100 C C . GLU A 1 267 ? 38.205 -16.634 27.282 1.00 56.94 267 GLU A C 1
ATOM 2102 O O . GLU A 1 267 ? 39.180 -17.378 27.201 1.00 56.94 267 GLU A O 1
ATOM 2107 N N . GLU A 1 268 ? 36.990 -17.095 27.578 1.00 55.59 268 GLU A N 1
ATOM 2108 C CA . GLU A 1 268 ? 36.629 -18.499 27.384 1.00 55.59 268 GLU A CA 1
ATOM 2109 C C . GLU A 1 268 ? 35.804 -18.626 26.107 1.00 55.59 268 GLU A C 1
ATOM 2111 O O . GLU A 1 268 ? 34.721 -18.054 25.955 1.00 55.59 268 GLU A O 1
ATOM 2116 N N . GLY A 1 269 ? 36.396 -19.355 25.162 1.00 53.94 269 GLY A N 1
ATOM 2117 C CA . GLY A 1 269 ? 35.789 -19.745 23.908 1.00 53.94 269 GLY A CA 1
ATOM 2118 C C . GLY A 1 269 ? 34.637 -20.725 24.103 1.00 53.94 269 GLY A C 1
ATOM 2119 O O . GLY A 1 269 ? 34.622 -21.553 25.011 1.00 53.94 269 GLY A O 1
ATOM 2120 N N . GLY A 1 270 ? 33.686 -20.641 23.181 1.00 50.53 270 GLY A N 1
ATOM 2121 C CA . GLY A 1 270 ? 32.615 -21.610 23.006 1.00 50.53 270 GLY A CA 1
ATOM 2122 C C . GLY A 1 270 ? 32.430 -21.875 21.521 1.00 50.53 270 GLY A C 1
ATOM 2123 O O . GLY A 1 270 ? 31.485 -21.381 20.912 1.00 50.53 270 GLY A O 1
ATOM 2124 N N . GLU A 1 271 ? 33.370 -22.616 20.939 1.00 56.66 271 GLU A N 1
ATOM 2125 C CA . GLU A 1 271 ? 33.214 -23.269 19.643 1.00 56.66 271 GLU A CA 1
ATOM 2126 C C . GLU A 1 271 ? 32.354 -24.519 19.878 1.00 56.66 271 GLU A C 1
ATOM 2128 O O . GLU A 1 271 ? 32.813 -25.534 20.397 1.00 56.66 271 GLU A O 1
ATOM 2133 N N . GLY A 1 272 ? 31.054 -24.384 19.615 1.00 53.72 272 GLY A N 1
ATOM 2134 C CA . GLY A 1 272 ? 30.081 -25.467 19.680 1.00 53.72 272 GLY A CA 1
ATOM 2135 C C . GLY A 1 272 ? 29.806 -25.998 18.282 1.00 53.72 272 GLY A C 1
ATOM 2136 O O . GLY A 1 272 ? 28.947 -25.469 17.580 1.00 53.72 272 GLY A O 1
ATOM 2137 N N . ASP A 1 273 ? 30.545 -27.036 17.912 1.00 62.47 273 ASP A N 1
ATOM 2138 C CA . ASP A 1 273 ? 30.248 -27.936 16.801 1.00 62.47 273 ASP A CA 1
ATOM 2139 C C . ASP A 1 273 ? 29.186 -28.957 17.252 1.00 62.47 273 ASP A C 1
ATOM 2141 O O . ASP A 1 273 ? 29.283 -29.507 18.354 1.00 62.47 273 ASP A O 1
ATOM 2145 N N . GLY A 1 274 ? 28.192 -29.250 16.408 1.00 54.03 274 GLY A N 1
ATOM 2146 C CA . GLY A 1 274 ? 27.361 -30.448 16.573 1.00 54.03 274 GLY A CA 1
ATOM 2147 C C . GLY A 1 274 ? 25.925 -30.368 16.049 1.00 54.03 274 GLY A C 1
ATOM 2148 O O . GLY A 1 274 ? 25.074 -29.742 16.680 1.00 54.03 274 GLY A O 1
ATOM 2149 N N . GLY A 1 275 ? 25.647 -31.131 14.981 1.00 48.97 275 GLY A N 1
ATOM 2150 C CA . GLY A 1 275 ? 24.327 -31.724 14.703 1.00 48.97 275 GLY A CA 1
ATOM 2151 C C . GLY A 1 275 ? 23.702 -31.388 13.361 1.00 48.97 275 GLY A C 1
ATOM 2152 O O . GLY A 1 275 ? 22.832 -30.493 13.347 1.00 48.97 275 GLY A O 1
#

Secondary structure (DSSP, 8-state):
-EEEE-TTEEE-S--HHHHHHHHHHSEEEEEEEEEGGG-HHIIIIIHHHTT--HHHHHHHHTSEEEEEEEEEE-TTSHHIIIIIHHHHHHHTSHHHHSPPTT--TTT--HHHHHHHHHHHHTT-TTEE-HHHHEE--GGGS-SSTTS--TT--EEESTT-SS-TTGGG----TT----TT-------S--------TT--HHHHHHHHHHHHHHHHHHHHHHHHHHHHHHHHHHHHHHHHHHTT--PPPPPTT-PPPP-PPPPP-----------

Radius of gyration: 31.03 Å; chains: 1; bounding box: 65×72×91 Å

Sequence (275 aa):
AVLWLDCGAELRNSLNRARTILQTQGHVSSIQSLAVGDHPFTKKYMAPFVKIDDQEFERIAKSPLCAGGLQGFVKGSSAEKLILNEVVRCSLEPMCILPVPGATTKETFFDQSIFSLMIHHHNFSTCQPASPFFTASVKKLSYNPLKSSGPISMASRRHRYPKPYVPYLKKRAHCRVGHNHIGWQTSLPQAGETTLKSSSLGFKIKFMYLQALGDFFVQGGSCVGVHFIALFIFWILYSLLQMGFILPPVPTDRFLPLCEKSEKWSEEGGEGDGG

pLDDT: mean 79.63, std 16.9, range [36.44, 97.62]

Organism: NCBI:txid51329

Foldseek 3Di:
DDKAADPQKDFQADCVVVVVCCVPQQKAWAFDPAFLLVQVCLVVPVCVLLPNDPVNCVVRRRPTFTDPRIMDGDPPDPCCVQQVVSLVVLVVDCSQVPADVPDDPVRNPRSRSSNSSSCVSVVPPRHHYCPQEEEQDPVQHDLASPHHSPPHGMYGQLLDPPRSCVVVDDDDPPPDPDPPPPPPPCVPPNPVPCPPPCDDVVNVVCVVVVVVVVVCCVVVVVVVVVVVVVVVVVVVVVVCVVVVVDDPPDPPPDDDDDDDDDDDDDDDDDPDDDD